Protein AF-A0A815T174-F1 (afdb_monomer_lite)

Sequence (316 aa):
MLFMKLPNEIIYHIFDFLKSSDILQSFSHLNHRYDNLIQSYIKYLDLTNGWNGNQQDLQWLSKTIQKLKINRFNFYLLDNDQFPQLQSLYLDNIFVYGDWISKMNLKSLTLWSNRISSNSTKITIPETVVRFSTNLQIDLNLLHTNLIDLNIKITSVIDLIRIVQKIPLVQRLSITLYQDYRMEDDDIHDHETMVDKLEPLNKLNSFSLSTNYNTWSKNNIGLPFNQIAFFIDNYCPNKNILKTVNLQLYFIKFKEELWSTIERYKNTYDHFNFYGMFIIETETIEKVQKLLKNTNFAYHIERTQIYNTIYTHMYS

Structure (mmCIF, N/CA/C/O backbone):
data_AF-A0A815T174-F1
#
_entry.id   AF-A0A815T174-F1
#
loop_
_atom_site.group_PDB
_atom_site.id
_atom_site.type_symbol
_atom_site.label_atom_id
_atom_site.label_alt_id
_atom_site.label_comp_id
_atom_site.label_asym_id
_atom_site.label_entity_id
_atom_site.label_seq_id
_atom_site.pdbx_PDB_ins_code
_atom_site.Cartn_x
_atom_site.Cartn_y
_atom_site.Cartn_z
_atom_site.occupancy
_atom_site.B_iso_or_equiv
_atom_site.auth_seq_id
_atom_site.auth_comp_id
_atom_site.auth_asym_id
_atom_site.auth_atom_id
_atom_site.pdbx_PDB_model_num
ATOM 1 N N . MET A 1 1 ? 35.840 -28.478 -43.818 1.00 53.91 1 MET A N 1
ATOM 2 C CA . MET A 1 1 ? 35.552 -29.898 -43.491 1.00 53.91 1 MET A CA 1
ATOM 3 C C . MET A 1 1 ? 36.377 -30.454 -42.316 1.00 53.91 1 MET A C 1
ATOM 5 O O . MET A 1 1 ? 35.922 -31.410 -41.705 1.00 53.91 1 MET A O 1
ATOM 9 N N . LEU A 1 2 ? 37.536 -29.871 -41.952 1.00 55.69 2 LEU A N 1
ATOM 10 C CA . LEU A 1 2 ? 38.404 -30.386 -40.872 1.00 55.69 2 LEU A CA 1
ATOM 11 C C . LEU A 1 2 ? 37.808 -30.261 -39.449 1.00 55.69 2 LEU A C 1
ATOM 13 O O . LEU A 1 2 ? 37.916 -31.192 -38.659 1.00 55.69 2 LEU A O 1
ATOM 17 N N . PHE A 1 3 ? 37.116 -29.155 -39.143 1.00 61.56 3 PHE A N 1
ATOM 18 C CA . PHE A 1 3 ? 36.555 -28.883 -37.806 1.00 61.56 3 PHE A CA 1
ATOM 19 C C . PHE A 1 3 ? 35.506 -29.907 -37.341 1.00 61.56 3 PHE A C 1
ATOM 21 O O . PHE A 1 3 ? 35.403 -30.189 -36.154 1.00 61.56 3 PHE A O 1
ATOM 28 N N . MET A 1 4 ? 34.799 -30.553 -38.275 1.00 64.25 4 MET A N 1
ATOM 29 C CA . MET A 1 4 ? 33.763 -31.549 -37.961 1.00 64.25 4 MET A CA 1
ATOM 30 C C . MET A 1 4 ? 34.310 -32.845 -37.355 1.00 64.25 4 MET A C 1
ATOM 32 O O . MET A 1 4 ? 33.530 -33.636 -36.827 1.00 64.25 4 MET A O 1
ATOM 36 N N . LYS A 1 5 ? 35.627 -33.071 -37.437 1.00 76.62 5 LYS A N 1
ATOM 37 C CA . LYS A 1 5 ? 36.305 -34.273 -36.932 1.00 76.62 5 LYS A CA 1
ATOM 38 C C . LYS A 1 5 ? 37.094 -34.037 -35.643 1.00 76.62 5 LYS A C 1
ATOM 40 O O . LYS A 1 5 ? 37.626 -34.997 -35.098 1.00 76.62 5 LYS A O 1
ATOM 45 N N . LEU A 1 6 ? 37.176 -32.797 -35.154 1.00 79.19 6 LEU A N 1
ATOM 46 C CA . LEU A 1 6 ? 37.852 -32.515 -33.887 1.00 79.19 6 LEU A CA 1
ATOM 47 C C . LEU A 1 6 ? 37.099 -33.194 -32.735 1.00 79.19 6 LEU A C 1
ATOM 49 O O . LEU A 1 6 ? 35.870 -33.175 -32.772 1.00 79.19 6 LEU A O 1
ATOM 53 N N . PRO A 1 7 ? 37.778 -33.783 -31.736 1.00 84.00 7 PRO A N 1
ATOM 54 C CA . PRO A 1 7 ? 37.160 -34.241 -30.491 1.00 84.00 7 PRO A CA 1
ATOM 55 C C . PRO A 1 7 ? 36.428 -33.110 -29.753 1.00 84.00 7 PRO A C 1
ATOM 57 O O . PRO A 1 7 ? 36.766 -31.935 -29.916 1.00 84.00 7 PRO A O 1
ATOM 60 N N . ASN A 1 8 ? 35.418 -33.455 -28.949 1.00 80.62 8 ASN A N 1
ATOM 61 C CA . ASN A 1 8 ? 34.621 -32.467 -28.207 1.00 80.62 8 ASN A CA 1
ATOM 62 C C . ASN A 1 8 ? 35.489 -31.669 -27.222 1.00 80.62 8 ASN A C 1
ATOM 64 O O . ASN A 1 8 ? 35.274 -30.479 -27.037 1.00 80.62 8 ASN A O 1
ATOM 68 N N . GLU A 1 9 ? 36.499 -32.314 -26.650 1.00 79.00 9 GLU A N 1
ATOM 69 C CA . GLU A 1 9 ? 37.452 -31.766 -25.688 1.00 79.00 9 GLU A CA 1
ATOM 70 C C . GLU A 1 9 ? 38.280 -30.642 -26.314 1.00 79.00 9 GLU A C 1
ATOM 72 O O . GLU A 1 9 ? 38.454 -29.588 -25.712 1.00 79.00 9 GLU A O 1
ATOM 77 N N . ILE A 1 10 ? 38.719 -30.823 -27.565 1.00 80.00 10 ILE A N 1
ATOM 78 C CA . ILE A 1 10 ? 39.434 -29.775 -28.306 1.00 80.00 10 ILE A CA 1
ATOM 79 C C . ILE A 1 10 ? 38.499 -28.593 -28.586 1.00 80.00 10 ILE A C 1
ATOM 81 O O . ILE A 1 10 ? 38.919 -27.443 -28.520 1.00 80.00 10 ILE A O 1
ATOM 85 N N . ILE A 1 11 ? 37.223 -28.860 -28.874 1.00 81.38 11 ILE A N 1
ATOM 86 C CA . ILE A 1 11 ? 36.227 -27.808 -29.115 1.00 81.38 11 ILE A CA 1
ATOM 87 C C . ILE A 1 11 ? 35.934 -27.027 -27.828 1.00 81.38 11 ILE A C 1
ATOM 89 O O . ILE A 1 11 ? 35.875 -25.802 -27.878 1.00 81.38 11 ILE A O 1
ATOM 93 N N . TYR A 1 12 ? 35.810 -27.698 -26.680 1.00 82.81 12 TYR A N 1
ATOM 94 C CA . TYR A 1 12 ? 35.662 -27.018 -25.392 1.00 82.81 12 TYR A CA 1
ATOM 95 C C . TYR A 1 12 ? 36.898 -26.192 -25.036 1.00 82.81 12 TYR A C 1
ATOM 97 O O . TYR A 1 12 ? 36.745 -25.046 -24.636 1.00 82.81 12 TYR A O 1
ATOM 105 N N . HIS A 1 13 ? 38.103 -26.694 -25.310 1.00 78.56 13 HIS A N 1
ATOM 106 C CA . HIS A 1 13 ? 39.313 -25.889 -25.157 1.00 78.56 13 HIS A CA 1
ATOM 107 C C . HIS A 1 13 ? 39.334 -24.654 -26.055 1.00 78.56 13 HIS A C 1
ATOM 109 O O . HIS A 1 13 ? 39.818 -23.616 -25.633 1.00 78.56 13 HIS A O 1
ATOM 115 N N . ILE A 1 14 ? 38.792 -24.722 -27.275 1.00 82.25 14 ILE A N 1
ATOM 116 C CA . ILE A 1 14 ? 38.616 -23.525 -28.112 1.00 82.25 14 ILE A CA 1
ATOM 117 C C . ILE A 1 14 ? 37.605 -22.569 -27.467 1.00 82.25 14 ILE A C 1
ATOM 119 O O . ILE A 1 14 ? 37.833 -21.361 -27.459 1.00 82.25 14 ILE A O 1
ATOM 123 N N . PHE A 1 15 ? 36.506 -23.093 -26.919 1.00 86.38 15 PHE A N 1
ATOM 124 C CA . PHE A 1 15 ? 35.506 -22.284 -26.226 1.00 86.38 15 PHE A CA 1
ATOM 125 C C . PHE A 1 15 ? 36.064 -21.592 -24.971 1.00 86.38 15 PHE A C 1
ATOM 127 O O . PHE A 1 15 ? 35.621 -20.487 -24.675 1.00 86.38 15 PHE A O 1
ATOM 134 N N . ASP A 1 16 ? 37.058 -22.161 -24.280 1.00 80.31 16 ASP A N 1
ATOM 135 C CA . ASP A 1 16 ? 37.717 -21.524 -23.122 1.00 80.31 16 ASP A CA 1
ATOM 136 C C . ASP A 1 16 ? 38.391 -20.182 -23.486 1.00 80.31 16 ASP A C 1
ATOM 138 O O . ASP A 1 16 ? 38.541 -19.308 -22.632 1.00 80.31 16 ASP A O 1
ATOM 142 N N . PHE A 1 17 ? 38.773 -19.989 -24.755 1.00 84.50 17 PHE A N 1
ATOM 143 C CA . PHE A 1 17 ? 39.410 -18.757 -25.247 1.00 84.50 17 PHE A CA 1
ATOM 144 C C . PHE A 1 17 ? 38.434 -17.756 -25.876 1.00 84.50 17 PHE A C 1
ATOM 146 O O . PHE A 1 17 ? 38.857 -16.690 -26.329 1.00 84.50 17 PHE A O 1
ATOM 153 N N . LEU A 1 18 ? 37.144 -18.086 -25.945 1.00 81.75 18 LEU A N 1
ATOM 154 C CA . LEU A 1 18 ? 36.128 -17.273 -26.607 1.00 81.75 18 LEU A CA 1
ATOM 155 C C . LEU A 1 18 ? 35.083 -16.792 -25.604 1.00 81.75 18 LEU A C 1
ATOM 157 O O . LEU A 1 18 ? 34.729 -17.491 -24.655 1.00 81.75 18 LEU A O 1
ATOM 161 N N . LYS A 1 19 ? 34.519 -15.605 -25.842 1.00 79.56 19 LYS A N 1
ATOM 162 C CA . LYS A 1 19 ? 33.344 -15.168 -25.083 1.00 79.56 19 LYS A CA 1
ATOM 163 C C . LYS A 1 19 ? 32.129 -15.988 -25.502 1.00 79.56 19 LYS A C 1
ATOM 165 O O . LYS A 1 19 ? 31.997 -16.382 -26.661 1.00 79.56 19 LYS A O 1
ATOM 170 N N . SER A 1 20 ? 31.181 -16.169 -24.585 1.00 78.56 20 SER A N 1
ATOM 171 C CA . SER A 1 20 ? 29.926 -16.879 -24.860 1.00 78.56 20 SER A CA 1
ATOM 172 C C . SER A 1 20 ? 29.155 -16.297 -26.060 1.00 78.56 20 SER A C 1
ATOM 174 O O . SER A 1 20 ? 28.558 -17.055 -26.823 1.00 78.56 20 SER A O 1
ATOM 176 N N . SER A 1 21 ? 29.211 -14.978 -26.290 1.00 74.38 21 SER A N 1
ATOM 177 C CA . SER A 1 21 ? 28.649 -14.326 -27.486 1.00 74.38 21 SER A CA 1
ATOM 178 C C . SER A 1 21 ? 29.317 -14.789 -28.781 1.00 74.38 21 SER A C 1
ATOM 180 O O . SER A 1 21 ? 28.633 -15.119 -29.749 1.00 74.38 21 SER A O 1
ATOM 182 N N . ASP A 1 22 ? 30.645 -14.865 -28.778 1.00 82.12 22 ASP A N 1
ATOM 183 C CA . ASP A 1 22 ? 31.456 -15.200 -29.949 1.00 82.12 22 ASP A CA 1
ATOM 184 C C . ASP A 1 22 ? 31.294 -16.682 -30.295 1.00 82.12 22 ASP A C 1
ATOM 186 O O . ASP A 1 22 ? 31.233 -17.053 -31.470 1.00 82.12 22 ASP A O 1
ATOM 190 N N . ILE A 1 23 ? 31.141 -17.526 -29.267 1.00 84.44 23 ILE A N 1
ATOM 191 C CA . ILE A 1 23 ? 30.799 -18.941 -29.419 1.00 84.44 23 ILE A CA 1
ATOM 192 C C . ILE A 1 23 ? 29.426 -19.081 -30.087 1.00 84.44 23 ILE A C 1
ATOM 194 O O . ILE A 1 23 ? 29.278 -19.809 -31.071 1.00 84.44 23 ILE A O 1
ATOM 198 N N . LEU A 1 24 ? 28.409 -18.371 -29.591 1.00 82.75 24 LEU A N 1
ATOM 199 C CA . LEU A 1 24 ? 27.077 -18.415 -30.195 1.00 82.75 24 LEU A CA 1
ATOM 200 C C . LEU A 1 24 ? 27.120 -17.936 -31.648 1.00 82.75 24 LEU A C 1
ATOM 202 O O . LEU A 1 24 ? 26.583 -18.616 -32.523 1.00 82.75 24 LEU A O 1
ATOM 206 N N . GLN A 1 25 ? 27.777 -16.811 -31.925 1.00 84.69 25 GLN A N 1
ATOM 207 C CA . GLN A 1 25 ? 27.846 -16.228 -33.268 1.00 84.69 25 GLN A CA 1
ATOM 208 C C . GLN A 1 25 ? 28.578 -17.131 -34.258 1.00 84.69 25 GLN A C 1
ATOM 210 O O . GLN A 1 25 ? 28.118 -17.327 -35.383 1.00 84.69 25 GLN A O 1
ATOM 215 N N . SER A 1 26 ? 29.687 -17.723 -33.827 1.00 85.69 26 SER A N 1
ATOM 216 C CA . SER A 1 26 ? 30.558 -18.489 -34.716 1.00 85.69 26 SER A CA 1
ATOM 217 C C . SER A 1 26 ? 30.095 -19.936 -34.908 1.00 85.69 26 SER A C 1
ATOM 219 O O . SER A 1 26 ? 30.355 -20.519 -35.961 1.00 85.69 26 SER A O 1
ATOM 221 N N . PHE A 1 27 ? 29.408 -20.535 -33.923 1.00 85.75 27 PHE A N 1
ATOM 222 C CA . PHE A 1 27 ? 29.162 -21.985 -33.910 1.00 85.75 27 PHE A CA 1
ATOM 223 C C . PHE A 1 27 ? 27.679 -22.406 -33.944 1.00 85.75 27 PHE A C 1
ATOM 225 O O . PHE A 1 27 ? 27.401 -23.538 -34.342 1.00 85.75 27 PHE A O 1
ATOM 232 N N . SER A 1 28 ? 26.710 -21.533 -33.623 1.00 82.56 28 SER A N 1
ATOM 233 C CA . SER A 1 28 ? 25.271 -21.903 -33.545 1.00 82.56 28 SER A CA 1
ATOM 234 C C . SER A 1 28 ? 24.577 -22.185 -34.891 1.00 82.56 28 SER A C 1
ATOM 236 O O . SER A 1 28 ? 23.427 -22.643 -34.942 1.00 82.56 28 SER A O 1
ATOM 238 N N . HIS A 1 29 ? 25.268 -21.901 -35.996 1.00 81.69 29 HIS A N 1
ATOM 239 C CA . HIS A 1 29 ? 24.792 -22.126 -37.363 1.00 81.69 29 HIS A CA 1
ATOM 240 C C . HIS A 1 29 ? 25.431 -23.339 -38.043 1.00 81.69 29 HIS A C 1
ATOM 242 O O . HIS A 1 29 ? 25.081 -23.640 -39.181 1.00 81.69 29 HIS A O 1
ATOM 248 N N . LEU A 1 30 ? 26.363 -24.032 -37.379 1.00 85.00 30 LEU A N 1
ATOM 249 C CA . LEU A 1 30 ? 27.140 -25.095 -38.015 1.00 85.00 30 LEU A CA 1
ATOM 250 C C . LEU A 1 30 ? 26.322 -26.374 -38.205 1.00 85.00 30 LEU A C 1
ATOM 252 O O . LEU A 1 30 ? 25.941 -26.713 -39.322 1.00 85.00 30 LEU A O 1
ATOM 256 N N . ASN A 1 31 ? 26.090 -27.130 -37.133 1.00 83.69 31 ASN A N 1
ATOM 257 C CA . ASN A 1 31 ? 25.251 -28.324 -37.158 1.00 83.69 31 ASN A CA 1
ATOM 258 C C . ASN A 1 31 ? 24.805 -28.714 -35.744 1.00 83.69 31 ASN A C 1
ATOM 260 O O . ASN A 1 31 ? 25.260 -28.157 -34.746 1.00 83.69 31 ASN A O 1
ATOM 264 N N . HIS A 1 32 ? 23.966 -29.747 -35.670 1.00 82.56 32 HIS A N 1
ATOM 265 C CA . HIS A 1 32 ? 23.404 -30.243 -34.416 1.00 82.56 32 HIS A CA 1
ATOM 266 C C . HIS A 1 32 ? 24.464 -30.675 -33.385 1.00 82.56 32 HIS A C 1
ATOM 268 O O . HIS A 1 32 ? 24.229 -30.600 -32.179 1.00 82.56 32 HIS A O 1
ATOM 274 N N . ARG A 1 33 ? 25.645 -31.131 -33.825 1.00 85.81 33 ARG A N 1
ATOM 275 C CA . ARG A 1 33 ? 26.730 -31.481 -32.899 1.00 85.81 33 ARG A CA 1
ATOM 276 C C . ARG A 1 33 ? 27.191 -30.241 -32.136 1.00 85.81 33 ARG A C 1
ATOM 278 O O . ARG A 1 33 ? 27.295 -30.304 -30.917 1.00 85.81 33 ARG A O 1
ATOM 285 N N . TYR A 1 34 ? 27.423 -29.127 -32.828 1.00 84.81 34 TYR A N 1
ATOM 286 C CA . TYR A 1 34 ? 27.810 -27.870 -32.185 1.00 84.81 34 TYR A CA 1
ATOM 287 C C . TYR A 1 34 ? 26.682 -27.278 -31.344 1.00 84.81 34 TYR A C 1
ATOM 289 O O . TYR A 1 34 ? 26.962 -26.812 -30.248 1.00 84.81 34 TYR A O 1
ATOM 297 N N . ASP A 1 35 ? 25.424 -27.388 -31.778 1.00 81.38 35 ASP A N 1
ATOM 298 C CA . ASP A 1 35 ? 24.273 -26.967 -30.966 1.00 81.38 35 ASP A CA 1
ATOM 299 C C . ASP A 1 35 ? 24.277 -27.665 -29.585 1.00 81.38 35 ASP A C 1
ATOM 301 O O . ASP A 1 35 ? 24.161 -27.003 -28.552 1.00 81.38 35 ASP A O 1
ATOM 305 N N . ASN A 1 36 ? 24.522 -28.982 -29.552 1.00 78.19 36 ASN A N 1
ATOM 306 C CA . ASN A 1 36 ? 24.621 -29.754 -28.305 1.00 78.19 36 ASN A CA 1
ATOM 307 C C . ASN A 1 36 ? 25.839 -29.365 -27.452 1.00 78.19 36 ASN A C 1
ATOM 309 O O . ASN A 1 36 ? 25.746 -29.305 -26.224 1.00 78.19 36 ASN A O 1
ATOM 313 N N . LEU A 1 37 ? 26.992 -29.123 -28.086 1.00 83.12 37 LEU A N 1
ATOM 314 C CA . LEU A 1 37 ? 28.210 -28.715 -27.379 1.00 83.12 37 LEU A CA 1
ATOM 315 C C . LEU A 1 37 ? 28.035 -27.339 -26.739 1.00 83.12 37 LEU A C 1
ATOM 317 O O . LEU A 1 37 ? 28.365 -27.160 -25.571 1.00 83.12 37 LEU A O 1
ATOM 321 N N . ILE A 1 38 ? 27.449 -26.394 -27.473 1.00 83.81 38 ILE A N 1
ATOM 322 C CA . ILE A 1 38 ? 27.127 -25.059 -26.971 1.00 83.81 38 ILE A CA 1
ATOM 323 C C . ILE A 1 38 ? 26.157 -25.161 -25.796 1.00 83.81 38 ILE A C 1
ATOM 325 O O . ILE A 1 38 ? 26.409 -24.556 -24.761 1.00 83.81 38 ILE A O 1
ATOM 329 N N . GLN A 1 39 ? 25.089 -25.954 -25.918 1.00 79.25 39 GLN A N 1
ATOM 330 C CA . GLN A 1 39 ? 24.126 -26.152 -24.832 1.00 79.25 39 GLN A CA 1
ATOM 331 C C . GLN A 1 39 ? 24.781 -26.737 -23.569 1.00 79.25 39 GLN A C 1
ATOM 333 O O . GLN A 1 39 ? 24.421 -26.369 -22.452 1.00 79.25 39 GLN A O 1
ATOM 338 N N . SER A 1 40 ? 25.738 -27.650 -23.741 1.00 77.62 40 SER A N 1
ATOM 339 C CA . SER A 1 40 ? 26.440 -28.294 -22.624 1.00 77.62 40 SER A CA 1
ATOM 340 C C . SER A 1 40 ? 27.453 -27.361 -21.953 1.00 77.62 40 SER A C 1
ATOM 342 O O . SER A 1 40 ? 27.650 -27.429 -20.738 1.00 77.62 40 SER A O 1
ATOM 344 N N . TYR A 1 41 ? 28.094 -26.501 -22.746 1.00 80.50 41 TYR A N 1
ATOM 345 C CA . TYR A 1 41 ? 29.184 -25.633 -22.314 1.00 80.50 41 TYR A CA 1
ATOM 346 C C . TYR A 1 41 ? 28.693 -24.279 -21.792 1.00 80.50 41 TYR A C 1
ATOM 348 O O . TYR A 1 41 ? 29.036 -23.870 -20.681 1.00 80.50 41 TYR A O 1
ATOM 356 N N . ILE A 1 42 ? 27.845 -23.591 -22.561 1.00 75.25 42 ILE A N 1
ATOM 357 C CA . ILE A 1 42 ? 27.300 -22.281 -22.201 1.00 75.25 42 ILE A CA 1
ATOM 358 C C . ILE A 1 42 ? 26.159 -22.477 -21.204 1.00 75.25 42 ILE A C 1
ATOM 360 O O . ILE A 1 42 ? 24.982 -22.566 -21.551 1.00 75.25 42 ILE A O 1
ATOM 364 N N . LYS A 1 43 ? 26.527 -22.509 -19.924 1.00 64.94 43 LYS A N 1
ATOM 365 C CA . LYS A 1 43 ? 25.579 -22.457 -18.799 1.00 64.94 43 LYS A CA 1
ATOM 366 C C . LYS A 1 43 ? 25.132 -21.026 -18.477 1.00 64.94 43 LYS A C 1
ATOM 368 O O . LYS A 1 43 ? 24.118 -20.836 -17.805 1.00 64.94 43 LYS A O 1
ATOM 373 N N . TYR A 1 44 ? 25.911 -20.046 -18.940 1.00 61.44 44 TYR A N 1
ATOM 374 C CA . TYR A 1 44 ? 25.808 -18.625 -18.630 1.00 61.44 44 TYR A CA 1
ATOM 375 C C . TYR A 1 44 ? 26.256 -17.793 -19.840 1.00 61.44 44 TYR A C 1
ATOM 377 O O . TYR A 1 44 ? 27.294 -18.082 -20.443 1.00 61.44 44 TYR A O 1
ATOM 385 N N . LEU A 1 45 ? 25.484 -16.765 -20.195 1.00 60.94 45 LEU A N 1
ATOM 386 C CA . LEU A 1 45 ? 25.856 -15.801 -21.228 1.00 60.94 45 LEU A CA 1
ATOM 387 C C . LEU A 1 45 ? 26.020 -14.431 -20.582 1.00 60.94 45 LEU A C 1
ATOM 389 O O . LEU A 1 45 ? 25.035 -13.805 -20.190 1.00 60.94 45 LEU A O 1
ATOM 393 N N . ASP A 1 46 ? 27.268 -13.982 -20.536 1.00 55.53 46 ASP A N 1
ATOM 394 C CA . ASP A 1 46 ? 27.612 -12.618 -20.173 1.00 55.53 46 ASP A CA 1
ATOM 395 C C . ASP A 1 46 ? 27.699 -11.748 -21.423 1.00 55.53 46 ASP A C 1
ATOM 397 O O . ASP A 1 46 ? 28.471 -12.057 -22.334 1.00 55.53 46 ASP A O 1
ATOM 401 N N . LEU A 1 47 ? 26.929 -10.665 -21.464 1.00 56.12 47 LEU A N 1
ATOM 402 C CA . LEU A 1 47 ? 27.030 -9.647 -22.513 1.00 56.12 47 LEU A CA 1
ATOM 403 C C . LEU A 1 47 ? 27.549 -8.307 -21.973 1.00 56.12 47 LEU A C 1
ATOM 405 O O . LEU A 1 47 ? 27.595 -7.334 -22.721 1.00 56.12 47 LEU A O 1
ATOM 409 N N . THR A 1 48 ? 27.957 -8.243 -20.701 1.00 50.06 48 THR A N 1
ATOM 410 C CA . THR A 1 48 ? 28.399 -6.995 -20.053 1.00 50.06 48 THR A CA 1
ATOM 411 C C . THR A 1 48 ? 29.767 -6.523 -20.549 1.00 50.06 48 THR A C 1
ATOM 413 O O . THR A 1 48 ? 30.020 -5.324 -20.627 1.00 50.06 48 THR A O 1
ATOM 416 N N . ASN A 1 49 ? 30.642 -7.446 -20.968 1.00 46.91 49 ASN A N 1
ATOM 417 C CA . ASN A 1 49 ? 32.014 -7.128 -21.360 1.00 46.91 49 ASN A CA 1
ATOM 418 C C . ASN A 1 49 ? 32.233 -7.140 -22.880 1.00 46.91 49 ASN A C 1
ATOM 420 O O . ASN A 1 49 ? 32.490 -8.185 -23.487 1.00 46.91 49 ASN A O 1
ATOM 424 N N . GLY A 1 50 ? 32.278 -5.949 -23.485 1.00 47.75 50 GLY A N 1
ATOM 425 C CA . GLY A 1 50 ? 32.805 -5.722 -24.838 1.00 47.75 50 GLY A CA 1
ATOM 426 C C . GLY A 1 50 ? 31.929 -6.243 -25.977 1.00 47.75 50 GLY A C 1
ATOM 427 O O . GLY A 1 50 ? 32.467 -6.669 -26.999 1.00 47.75 50 GLY A O 1
ATOM 428 N N . TRP A 1 51 ? 30.609 -6.248 -25.794 1.00 58.28 51 TRP A N 1
ATOM 429 C CA . TRP A 1 51 ? 29.651 -6.519 -26.860 1.00 58.28 51 TRP A CA 1
ATOM 430 C C . TRP A 1 51 ? 29.241 -5.202 -27.542 1.00 58.28 51 TRP A C 1
ATOM 432 O O . TRP A 1 51 ? 28.818 -4.262 -26.879 1.00 58.28 51 TRP A O 1
ATOM 442 N N . ASN A 1 52 ? 29.386 -5.142 -28.871 1.00 58.22 52 ASN A N 1
ATOM 443 C CA . ASN A 1 52 ? 29.104 -3.958 -29.701 1.00 58.22 52 ASN A CA 1
ATOM 444 C C . ASN A 1 52 ? 27.937 -4.199 -30.683 1.00 58.22 52 ASN A C 1
ATOM 446 O O . ASN A 1 52 ? 27.862 -3.552 -31.729 1.00 58.22 52 ASN A O 1
ATOM 450 N N . GLY A 1 53 ? 27.089 -5.197 -30.413 1.00 58.44 53 GLY A N 1
ATOM 451 C CA . GLY A 1 53 ? 26.005 -5.583 -31.317 1.00 58.44 53 GLY A CA 1
ATOM 452 C C . GLY A 1 53 ? 24.842 -4.592 -31.306 1.00 58.44 53 GLY A C 1
ATOM 453 O O . GLY A 1 53 ? 24.618 -3.869 -30.340 1.00 58.44 53 GLY A O 1
ATOM 454 N N . ASN A 1 54 ? 24.082 -4.567 -32.396 1.00 57.38 54 ASN A N 1
ATOM 455 C CA . ASN A 1 54 ? 22.894 -3.733 -32.544 1.00 57.38 54 ASN A CA 1
ATOM 456 C C . ASN A 1 54 ? 21.605 -4.492 -32.148 1.00 57.38 54 ASN A C 1
ATOM 458 O O . ASN A 1 54 ? 21.613 -5.656 -31.743 1.00 57.38 54 ASN A O 1
ATOM 462 N N . GLN A 1 55 ? 20.448 -3.838 -32.291 1.00 53.53 55 GLN A N 1
ATOM 463 C CA . GLN A 1 55 ? 19.146 -4.428 -31.954 1.00 53.53 55 GLN A CA 1
ATOM 464 C C . GLN A 1 55 ? 18.826 -5.717 -32.741 1.00 53.53 55 GLN A C 1
ATOM 466 O O . GLN A 1 55 ? 18.151 -6.606 -32.216 1.00 53.53 55 GLN A O 1
ATOM 471 N N . GLN A 1 56 ? 19.287 -5.835 -33.988 1.00 65.19 56 GLN A N 1
ATOM 472 C CA . GLN A 1 56 ? 19.094 -7.048 -34.788 1.00 65.19 56 GLN A CA 1
ATOM 473 C C . GLN A 1 56 ? 19.936 -8.201 -34.234 1.00 65.19 56 GLN A C 1
ATOM 475 O O . GLN A 1 56 ? 19.441 -9.328 -34.159 1.00 65.19 56 GLN A O 1
ATOM 480 N N . ASP A 1 57 ? 21.143 -7.906 -33.748 1.00 57.19 57 ASP A N 1
ATOM 481 C CA . ASP A 1 57 ? 22.024 -8.886 -33.110 1.00 57.19 57 ASP A CA 1
ATOM 482 C C . ASP A 1 57 ? 21.413 -9.429 -31.810 1.00 57.19 57 ASP A C 1
ATOM 484 O O . ASP A 1 57 ? 21.458 -10.634 -31.568 1.00 57.19 57 ASP A O 1
ATOM 488 N N . LEU A 1 58 ? 20.731 -8.591 -31.017 1.00 60.25 58 LEU A N 1
ATOM 489 C CA . LEU A 1 58 ? 19.975 -9.043 -29.835 1.00 60.25 58 LEU A CA 1
ATOM 490 C C . LEU A 1 58 ? 18.804 -9.953 -30.182 1.00 60.25 58 LEU A C 1
ATOM 492 O O . LEU A 1 58 ? 18.564 -10.958 -29.508 1.00 60.25 58 LEU A O 1
ATOM 496 N N . GLN A 1 59 ? 18.040 -9.599 -31.215 1.00 63.50 59 GLN A N 1
ATOM 497 C CA . GLN A 1 59 ? 16.911 -10.415 -31.655 1.00 63.50 59 GLN A CA 1
ATOM 498 C C . GLN A 1 59 ? 17.384 -11.766 -32.185 1.00 63.50 59 GLN A C 1
ATOM 500 O O . GLN A 1 59 ? 16.764 -12.795 -31.900 1.00 63.50 59 GLN A O 1
ATOM 505 N N . TRP A 1 60 ? 18.483 -11.766 -32.937 1.00 73.50 60 TRP A N 1
ATOM 506 C CA . TRP A 1 60 ? 19.144 -12.978 -33.394 1.00 73.50 60 TRP A CA 1
ATOM 507 C C . TRP A 1 60 ? 19.622 -13.820 -32.205 1.00 73.50 60 TRP A C 1
ATOM 509 O O . TRP A 1 60 ? 19.262 -14.992 -32.106 1.00 73.50 60 TRP A O 1
ATOM 519 N N . LEU A 1 61 ? 20.327 -13.213 -31.251 1.00 66.44 61 LEU A N 1
ATOM 520 C CA . LEU A 1 61 ? 20.883 -13.890 -30.082 1.00 66.44 61 LEU A CA 1
ATOM 521 C C . LEU A 1 61 ? 19.780 -14.505 -29.215 1.00 66.44 61 LEU A C 1
ATOM 523 O O . LEU A 1 61 ? 19.861 -15.681 -28.858 1.00 66.44 61 LEU A O 1
ATOM 527 N N . SER A 1 62 ? 18.694 -13.762 -28.981 1.00 63.25 62 SER A N 1
ATOM 528 C CA . SER A 1 62 ? 17.492 -14.266 -28.315 1.00 63.25 62 SER A CA 1
ATOM 529 C C . SER A 1 62 ? 16.948 -15.505 -29.028 1.00 63.25 62 SER A C 1
ATOM 531 O O . SER A 1 62 ? 16.832 -16.556 -28.401 1.00 63.25 62 SER A O 1
ATOM 533 N N . LYS A 1 63 ? 16.707 -15.445 -30.348 1.00 70.56 63 LYS A N 1
ATOM 534 C CA . LYS A 1 63 ? 16.226 -16.597 -31.139 1.00 70.56 63 LYS A CA 1
ATOM 535 C C . LYS A 1 63 ? 17.169 -17.799 -31.054 1.00 70.56 63 LYS A C 1
ATOM 537 O O . LYS A 1 63 ? 16.701 -18.925 -30.889 1.00 70.56 63 LYS A O 1
ATOM 542 N N . THR A 1 64 ? 18.475 -17.566 -31.118 1.00 66.88 64 THR A N 1
ATOM 543 C CA . THR A 1 64 ? 19.504 -18.605 -31.012 1.00 66.88 64 THR A CA 1
ATOM 544 C C . THR A 1 64 ? 19.478 -19.278 -29.639 1.00 66.88 64 THR A C 1
ATOM 546 O O . THR A 1 64 ? 19.452 -20.502 -29.556 1.00 66.88 64 THR A O 1
ATOM 549 N N . ILE A 1 65 ? 19.356 -18.515 -28.556 1.00 64.25 65 ILE A N 1
ATOM 550 C CA . ILE A 1 65 ? 19.171 -19.044 -27.196 1.00 64.25 65 ILE A CA 1
ATOM 551 C C . ILE A 1 65 ? 17.899 -19.892 -27.094 1.00 64.25 65 ILE A C 1
ATOM 553 O O . ILE A 1 65 ? 17.916 -20.960 -26.477 1.00 64.25 65 ILE A O 1
ATOM 557 N N . GLN A 1 66 ? 16.792 -19.435 -27.694 1.00 64.38 66 GLN A N 1
ATOM 558 C CA . GLN A 1 66 ? 15.540 -20.196 -27.694 1.00 64.38 66 GLN A CA 1
ATOM 559 C C . GLN A 1 66 ? 15.693 -21.523 -28.443 1.00 64.38 66 GLN A C 1
ATOM 561 O O . GLN A 1 66 ? 15.268 -22.555 -27.924 1.00 64.38 66 GLN A O 1
ATOM 566 N N . LYS A 1 67 ? 16.335 -21.496 -29.620 1.00 76.31 67 LYS A N 1
ATOM 567 C CA . LYS A 1 67 ? 16.654 -22.681 -30.429 1.00 76.31 67 LYS A CA 1
ATOM 568 C C . LYS A 1 67 ? 17.502 -23.677 -29.632 1.00 76.31 67 LYS A C 1
ATOM 570 O O . LYS A 1 67 ? 17.201 -24.866 -29.626 1.00 76.31 67 LYS A O 1
ATOM 575 N N . LEU A 1 68 ? 18.529 -23.183 -28.943 1.00 66.38 68 LEU A N 1
ATOM 576 C CA . LEU A 1 68 ? 19.513 -23.994 -28.220 1.00 66.38 68 LEU A CA 1
ATOM 577 C C . LEU A 1 68 ? 19.073 -24.400 -26.804 1.00 66.38 68 LEU A C 1
ATOM 579 O O . LEU A 1 68 ? 19.804 -25.112 -26.123 1.00 66.38 68 LEU A O 1
ATOM 583 N N . LYS A 1 69 ? 17.891 -23.958 -26.346 1.00 65.94 69 LYS A N 1
ATOM 584 C CA . LYS A 1 69 ? 17.354 -24.227 -24.997 1.00 65.94 69 LYS A CA 1
ATOM 585 C C . LYS A 1 69 ? 18.343 -23.895 -23.865 1.00 65.94 69 LYS A C 1
ATOM 587 O O . LYS A 1 69 ? 18.366 -24.572 -22.838 1.00 65.94 69 LYS A O 1
ATOM 592 N N . ILE A 1 70 ? 19.145 -22.845 -24.041 1.00 63.31 70 ILE A N 1
ATOM 593 C CA . ILE A 1 70 ? 20.057 -22.349 -23.002 1.00 63.31 70 ILE A CA 1
ATOM 594 C C . ILE A 1 70 ? 19.213 -21.744 -21.868 1.00 63.31 70 ILE A C 1
ATOM 596 O O . ILE A 1 70 ? 18.210 -21.068 -22.125 1.00 63.31 70 ILE A O 1
ATOM 600 N N . ASN A 1 71 ? 19.578 -22.027 -20.613 1.00 54.72 71 ASN A N 1
ATOM 601 C CA . ASN A 1 71 ? 18.794 -21.631 -19.442 1.00 54.72 71 ASN A CA 1
ATOM 602 C C . ASN A 1 71 ? 18.651 -20.100 -19.356 1.00 54.72 71 ASN A C 1
ATOM 604 O O . ASN A 1 71 ? 19.635 -19.381 -19.203 1.00 54.72 71 ASN A O 1
ATOM 608 N N . ARG A 1 72 ? 17.404 -19.612 -19.430 1.00 47.03 72 ARG A N 1
ATOM 609 C CA . ARG A 1 72 ? 17.082 -18.181 -19.527 1.00 47.03 72 ARG A CA 1
ATOM 610 C C . ARG A 1 72 ? 17.119 -17.410 -18.215 1.00 47.03 72 ARG A C 1
ATOM 612 O O . ARG A 1 72 ? 17.054 -16.188 -18.242 1.00 47.03 72 ARG A O 1
ATOM 619 N N . PHE A 1 73 ? 17.242 -18.101 -17.089 1.00 41.66 73 PHE A N 1
ATOM 620 C CA . PHE A 1 73 ? 17.272 -17.469 -15.770 1.00 41.66 73 PHE A CA 1
ATOM 621 C C . PHE A 1 73 ? 18.632 -16.854 -15.406 1.00 41.66 73 PHE A C 1
ATOM 623 O O . PHE A 1 73 ? 18.732 -16.184 -14.388 1.00 41.66 73 PHE A O 1
ATOM 630 N N . ASN A 1 74 ? 19.654 -17.036 -16.250 1.00 42.91 74 ASN A N 1
ATOM 631 C CA . ASN A 1 74 ? 21.032 -16.625 -15.974 1.00 42.91 74 ASN A CA 1
ATOM 632 C C . ASN A 1 74 ? 21.566 -15.567 -16.965 1.00 42.91 74 ASN A C 1
ATOM 634 O O . ASN A 1 74 ? 22.777 -15.458 -17.142 1.00 42.91 74 ASN A O 1
ATOM 638 N N . PHE A 1 75 ? 20.692 -14.815 -17.647 1.00 45.59 75 PHE A N 1
ATOM 639 C CA . PHE A 1 75 ? 21.109 -13.701 -18.507 1.00 45.59 75 PHE A CA 1
ATOM 640 C C . PHE A 1 75 ? 21.274 -12.426 -17.683 1.00 45.59 75 PHE A C 1
ATOM 642 O O . PHE A 1 75 ? 20.287 -11.768 -17.359 1.00 45.59 75 PHE A O 1
ATOM 649 N N . TYR A 1 76 ? 22.520 -12.039 -17.423 1.00 43.44 76 TYR A N 1
ATOM 650 C CA . TYR A 1 76 ? 22.850 -10.665 -17.056 1.00 43.44 76 TYR A CA 1
ATOM 651 C C . TYR A 1 76 ? 23.116 -9.918 -18.361 1.00 43.44 76 TYR A C 1
ATOM 653 O O . TYR A 1 76 ? 24.242 -9.661 -18.776 1.00 43.44 76 TYR A O 1
ATOM 661 N N . LEU A 1 77 ? 22.030 -9.614 -19.067 1.00 44.09 77 LEU A N 1
ATOM 662 C CA . LEU A 1 77 ? 22.011 -8.336 -19.761 1.00 44.09 77 LEU A CA 1
ATOM 663 C C . LEU A 1 77 ? 22.037 -7.277 -18.663 1.00 44.09 77 LEU A C 1
ATOM 665 O O . LEU A 1 77 ? 21.526 -7.553 -17.581 1.00 44.09 77 LEU A O 1
ATOM 669 N N . LEU A 1 78 ? 22.493 -6.073 -18.992 1.00 43.56 78 LEU A N 1
ATOM 670 C CA . LEU A 1 78 ? 22.289 -4.830 -18.238 1.00 43.56 78 LEU A CA 1
ATOM 671 C C . LEU A 1 78 ? 23.528 -4.314 -17.545 1.00 43.56 78 LEU A C 1
ATOM 673 O O . LEU A 1 78 ? 23.631 -4.323 -16.324 1.00 43.56 78 LEU A O 1
ATOM 677 N N . ASP A 1 79 ? 24.386 -3.725 -18.372 1.00 34.59 79 ASP A N 1
ATOM 678 C CA . ASP A 1 79 ? 25.100 -2.547 -17.901 1.00 34.59 79 ASP A CA 1
ATOM 679 C C . ASP A 1 79 ? 24.813 -1.265 -18.692 1.00 34.59 79 ASP A C 1
ATOM 681 O O . ASP A 1 79 ? 25.107 -0.203 -18.169 1.00 34.59 79 ASP A O 1
ATOM 685 N N . ASN A 1 80 ? 24.176 -1.275 -19.879 1.00 35.50 80 ASN A N 1
ATOM 686 C CA . ASN A 1 80 ? 23.957 -0.009 -20.614 1.00 35.50 80 ASN A CA 1
ATOM 687 C C . ASN A 1 80 ? 22.722 0.102 -21.536 1.00 35.50 80 ASN A C 1
ATOM 689 O O . ASN A 1 80 ? 22.491 1.185 -22.072 1.00 35.50 80 ASN A O 1
ATOM 693 N N . ASP A 1 81 ? 21.887 -0.932 -21.697 1.00 40.75 81 ASP A N 1
ATOM 694 C CA . ASP A 1 81 ? 20.794 -0.884 -22.682 1.00 40.75 81 ASP A CA 1
ATOM 695 C C . ASP A 1 81 ? 19.421 -0.537 -22.086 1.00 40.75 81 ASP A C 1
ATOM 697 O O . ASP A 1 81 ? 18.948 -1.115 -21.100 1.00 40.75 81 ASP A O 1
ATOM 701 N N . GLN A 1 82 ? 18.751 0.415 -22.741 1.00 42.97 82 GLN A N 1
ATOM 702 C CA . GLN A 1 82 ? 17.337 0.725 -22.543 1.00 42.97 82 GLN A CA 1
ATOM 703 C C . GLN A 1 82 ? 16.486 -0.310 -23.294 1.00 42.97 82 GLN A C 1
ATOM 705 O O . GLN A 1 82 ? 16.714 -0.568 -24.474 1.00 42.97 82 GLN A O 1
ATOM 710 N N . PHE A 1 83 ? 15.462 -0.872 -22.646 1.00 49.97 83 PHE A N 1
ATOM 711 C CA . PHE A 1 83 ? 14.462 -1.721 -23.305 1.00 49.97 83 PHE A CA 1
ATOM 712 C C . PHE A 1 83 ? 13.198 -0.901 -23.617 1.00 49.97 83 PHE A C 1
ATOM 714 O O . PHE A 1 83 ? 12.272 -0.888 -22.808 1.00 49.97 83 PHE A O 1
ATOM 721 N N . PRO A 1 84 ? 13.100 -0.219 -24.775 1.00 47.81 84 PRO A N 1
ATOM 722 C CA . PRO A 1 84 ? 12.020 0.737 -25.048 1.00 47.81 84 PRO A CA 1
ATOM 723 C C . PRO A 1 84 ? 10.619 0.110 -25.115 1.00 47.81 84 PRO A C 1
ATOM 725 O O . PRO A 1 84 ? 9.626 0.822 -25.009 1.00 47.81 84 PRO A O 1
ATOM 728 N N . GLN A 1 85 ? 10.521 -1.212 -25.298 1.00 48.53 85 GLN A N 1
ATOM 729 C CA . GLN A 1 85 ? 9.247 -1.942 -25.330 1.00 48.53 85 GLN A CA 1
ATOM 730 C C . GLN A 1 85 ? 8.848 -2.536 -23.970 1.00 48.53 85 GLN A C 1
ATOM 732 O O . GLN A 1 85 ? 7.725 -3.019 -23.824 1.00 48.53 85 GLN A O 1
ATOM 737 N N . LEU A 1 86 ? 9.742 -2.524 -22.977 1.00 51.22 86 LEU A N 1
ATOM 738 C CA . LEU A 1 86 ? 9.447 -3.059 -21.655 1.00 51.22 86 LEU A CA 1
ATOM 739 C C . LEU A 1 86 ? 8.584 -2.050 -20.890 1.00 51.22 86 LEU A C 1
ATOM 741 O O . LEU A 1 86 ? 9.043 -0.973 -20.534 1.00 51.22 86 LEU A O 1
ATOM 745 N N . GLN A 1 87 ? 7.322 -2.399 -20.644 1.00 61.91 87 GLN A N 1
ATOM 746 C CA . GLN A 1 87 ? 6.374 -1.519 -19.949 1.00 61.91 87 GLN A CA 1
ATOM 747 C C . GLN A 1 87 ? 6.277 -1.807 -18.448 1.00 61.91 87 GLN A C 1
ATOM 749 O O . GLN A 1 87 ? 5.803 -0.961 -17.692 1.00 61.91 87 GLN A O 1
ATOM 754 N N . SER A 1 88 ? 6.704 -2.986 -18.003 1.00 62.72 88 SER A N 1
ATOM 755 C CA . SER A 1 88 ? 6.607 -3.414 -16.609 1.00 62.72 88 SER A CA 1
ATOM 756 C C . SER A 1 88 ? 7.861 -4.153 -16.175 1.00 62.72 88 SER A C 1
ATOM 758 O O . SER A 1 88 ? 8.340 -5.014 -16.912 1.00 62.72 88 SER A O 1
ATOM 760 N N . LEU A 1 89 ? 8.337 -3.874 -14.965 1.00 70.81 89 LEU A N 1
ATOM 761 C CA . LEU A 1 89 ? 9.488 -4.547 -14.373 1.00 70.81 89 LEU A CA 1
ATOM 762 C C . LEU A 1 89 ? 9.162 -5.005 -12.946 1.00 70.81 89 LEU A C 1
ATOM 764 O O . LEU A 1 89 ? 8.666 -4.217 -12.143 1.00 70.81 89 LEU A O 1
ATOM 768 N N . TYR A 1 90 ? 9.449 -6.271 -12.644 1.00 71.75 90 TYR A N 1
ATOM 769 C CA . TYR A 1 90 ? 9.383 -6.848 -11.299 1.00 71.75 90 TYR A CA 1
ATOM 770 C C . TYR A 1 90 ? 10.781 -7.315 -10.903 1.00 71.75 90 TYR A C 1
ATOM 772 O O . TYR A 1 90 ? 11.386 -8.104 -11.629 1.00 71.75 90 TYR A O 1
ATOM 780 N N . LEU A 1 91 ? 11.285 -6.833 -9.771 1.00 68.12 91 LEU A N 1
ATOM 781 C CA . LEU A 1 91 ? 12.613 -7.157 -9.256 1.00 68.12 91 LEU A CA 1
ATOM 782 C C . LEU A 1 91 ? 12.498 -7.697 -7.830 1.00 68.12 91 LEU A C 1
ATOM 784 O O . LEU A 1 91 ? 11.823 -7.081 -7.010 1.00 68.12 91 LEU A O 1
ATOM 788 N N . ASP A 1 92 ? 13.185 -8.802 -7.531 1.00 67.62 92 ASP A N 1
ATOM 789 C CA . ASP A 1 92 ? 13.239 -9.397 -6.189 1.00 67.62 92 ASP A CA 1
ATOM 790 C C . ASP A 1 92 ? 14.683 -9.442 -5.655 1.00 67.62 92 ASP A C 1
ATOM 792 O O . ASP A 1 92 ? 15.598 -9.871 -6.356 1.00 67.62 92 ASP A O 1
ATOM 796 N N . ASN A 1 9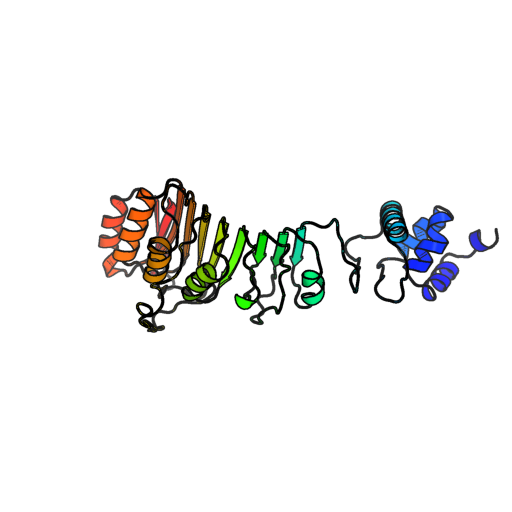3 ? 14.878 -9.024 -4.401 1.00 61.50 93 ASN A N 1
ATOM 797 C CA . ASN A 1 93 ? 16.148 -8.993 -3.659 1.00 61.50 93 ASN A CA 1
ATOM 798 C C . ASN A 1 93 ? 17.251 -8.124 -4.293 1.00 61.50 93 ASN A C 1
ATOM 800 O O . ASN A 1 93 ? 18.434 -8.466 -4.234 1.00 61.50 93 ASN A O 1
ATOM 804 N N . ILE A 1 94 ? 16.878 -6.988 -4.887 1.00 60.09 94 ILE A N 1
ATOM 805 C CA . ILE A 1 94 ? 17.814 -6.105 -5.590 1.00 60.09 94 ILE A CA 1
ATOM 806 C C . ILE A 1 94 ? 18.109 -4.841 -4.780 1.00 60.09 94 ILE A C 1
ATOM 808 O O . ILE A 1 94 ? 17.204 -4.083 -4.448 1.00 60.09 94 ILE A O 1
ATOM 812 N N . PHE A 1 95 ? 19.400 -4.574 -4.551 1.00 55.69 95 PHE A N 1
ATOM 813 C CA . PHE A 1 95 ? 19.882 -3.388 -3.828 1.00 55.69 95 PHE A CA 1
ATOM 814 C C . PHE A 1 95 ? 20.704 -2.409 -4.690 1.00 55.69 95 PHE A C 1
ATOM 816 O O . PHE A 1 95 ? 21.064 -1.347 -4.192 1.00 55.69 95 PHE A O 1
ATOM 823 N N . VAL A 1 96 ? 21.021 -2.740 -5.955 1.00 55.16 96 VAL A N 1
ATOM 824 C CA . VAL A 1 96 ? 22.133 -2.081 -6.688 1.00 55.16 96 VAL A CA 1
ATOM 825 C C . VAL A 1 96 ? 21.761 -1.498 -8.067 1.00 55.16 96 VAL A C 1
ATOM 827 O O . VAL A 1 96 ? 22.530 -0.723 -8.616 1.00 55.16 96 VAL A O 1
ATOM 830 N N . TYR A 1 97 ? 20.572 -1.752 -8.626 1.00 58.28 97 TYR A N 1
ATOM 831 C CA . TYR A 1 97 ? 20.251 -1.330 -10.009 1.00 58.28 97 TYR A CA 1
ATOM 832 C C . TYR A 1 97 ? 19.445 -0.018 -10.140 1.00 58.28 97 TYR A C 1
ATOM 834 O O . TYR A 1 97 ? 18.754 0.189 -11.140 1.00 58.28 97 TYR A O 1
ATOM 842 N N . GLY A 1 98 ? 19.519 0.881 -9.151 1.00 62.31 98 GLY A N 1
ATOM 843 C CA . GLY A 1 98 ? 18.740 2.131 -9.129 1.00 62.31 98 GLY A CA 1
ATOM 844 C C . GLY A 1 98 ? 18.985 3.045 -10.339 1.00 62.31 98 GLY A C 1
ATOM 845 O O . GLY A 1 98 ? 18.034 3.564 -10.924 1.00 62.31 98 GLY A O 1
ATOM 846 N N . ASP A 1 99 ? 20.243 3.170 -10.770 1.00 63.28 99 ASP A N 1
ATOM 847 C CA . ASP A 1 99 ? 20.649 4.053 -11.875 1.00 63.28 99 ASP A CA 1
ATOM 848 C C . ASP A 1 99 ? 20.233 3.551 -13.262 1.00 63.28 99 ASP A C 1
ATOM 850 O O . ASP A 1 99 ? 20.183 4.322 -14.221 1.00 63.28 99 ASP A O 1
ATOM 854 N N . TRP A 1 100 ? 19.945 2.257 -13.389 1.00 65.81 100 TRP A N 1
ATOM 855 C CA . TRP A 1 100 ? 19.466 1.678 -14.639 1.00 65.81 100 TRP A CA 1
ATOM 856 C C . TRP A 1 100 ? 17.949 1.782 -14.752 1.00 65.81 100 TRP A C 1
ATOM 858 O O . TRP A 1 100 ? 17.440 2.199 -15.794 1.00 65.81 100 TRP A O 1
ATOM 868 N N . ILE A 1 101 ? 17.233 1.471 -13.664 1.00 70.62 101 ILE A N 1
ATOM 869 C CA . ILE A 1 101 ? 15.774 1.609 -13.607 1.00 70.62 101 ILE A CA 1
ATOM 870 C C . ILE A 1 101 ? 15.385 3.038 -13.981 1.00 70.62 101 ILE A C 1
ATOM 872 O O . ILE A 1 101 ? 14.514 3.205 -14.829 1.00 70.62 101 ILE A O 1
ATOM 876 N N . SER A 1 102 ? 16.084 4.040 -13.431 1.00 72.56 102 SER A N 1
ATOM 877 C CA . SER A 1 102 ? 15.832 5.470 -13.667 1.00 72.56 102 SER A CA 1
ATOM 878 C C . SER A 1 102 ? 15.894 5.889 -15.146 1.00 72.56 102 SER A C 1
ATOM 880 O O . SER A 1 102 ? 15.237 6.851 -15.538 1.00 72.56 102 SER A O 1
ATOM 882 N N . LYS A 1 103 ? 16.636 5.152 -15.985 1.00 71.75 103 LYS A N 1
ATOM 883 C CA . LYS A 1 103 ? 16.821 5.428 -17.422 1.00 71.75 103 LYS A CA 1
ATOM 884 C C . LYS A 1 103 ? 15.812 4.708 -18.318 1.00 71.75 103 LYS A C 1
ATOM 886 O O . LYS A 1 103 ? 15.886 4.839 -19.541 1.00 71.75 103 LYS A O 1
ATOM 891 N N . MET A 1 104 ? 14.897 3.926 -17.751 1.00 70.00 104 MET A N 1
ATOM 892 C CA . MET A 1 104 ? 13.904 3.190 -18.524 1.00 70.00 104 MET A CA 1
ATOM 893 C C . MET A 1 104 ? 12.624 3.974 -18.801 1.00 70.00 104 MET A C 1
ATOM 895 O O . MET A 1 104 ? 12.182 4.807 -18.014 1.00 70.00 104 MET A O 1
ATOM 899 N N . ASN A 1 105 ? 11.935 3.587 -19.876 1.00 75.19 105 ASN A N 1
ATOM 900 C CA . ASN A 1 105 ? 10.582 4.046 -20.185 1.00 75.19 105 ASN A CA 1
ATOM 901 C C . ASN A 1 105 ? 9.509 3.063 -19.669 1.00 75.19 105 ASN A C 1
ATOM 903 O O . ASN A 1 105 ? 8.693 2.551 -20.437 1.00 75.19 105 ASN A O 1
ATOM 907 N N . LEU A 1 106 ? 9.543 2.751 -18.370 1.00 75.25 106 LEU A N 1
ATOM 908 C CA . LEU A 1 106 ? 8.579 1.845 -17.738 1.00 75.25 106 LEU A CA 1
ATOM 909 C C . LEU A 1 106 ? 7.239 2.546 -17.496 1.00 75.25 106 LEU A C 1
ATOM 911 O O . LEU A 1 106 ? 7.190 3.728 -17.195 1.00 75.25 106 LEU A O 1
ATOM 915 N N . LYS A 1 107 ? 6.137 1.794 -17.528 1.00 83.19 107 LYS A N 1
ATOM 916 C CA . LYS A 1 107 ? 4.827 2.223 -17.003 1.00 83.19 107 LYS A CA 1
ATOM 917 C C . LYS A 1 107 ? 4.536 1.653 -15.621 1.00 83.19 107 LYS A C 1
ATOM 919 O O . LYS A 1 107 ? 3.789 2.264 -14.858 1.00 83.19 107 LYS A O 1
ATOM 924 N N . SER A 1 108 ? 5.115 0.503 -15.289 1.00 83.12 108 SER A N 1
ATOM 925 C CA . SER A 1 108 ? 4.942 -0.159 -14.001 1.00 83.12 108 SER A CA 1
ATOM 926 C C . SER A 1 108 ? 6.270 -0.674 -13.455 1.00 83.12 108 SER A C 1
ATOM 928 O O . SER A 1 108 ? 7.063 -1.269 -14.182 1.00 83.12 108 SER A O 1
ATOM 930 N N . LEU A 1 109 ? 6.491 -0.471 -12.161 1.00 86.12 109 LEU A N 1
ATOM 931 C CA . LEU A 1 109 ? 7.672 -0.939 -11.452 1.00 86.12 109 LEU A CA 1
ATOM 932 C C . LEU A 1 109 ? 7.251 -1.577 -10.129 1.00 86.12 109 LEU A C 1
ATOM 934 O O . LEU A 1 109 ? 6.542 -0.967 -9.331 1.00 86.12 109 LEU A O 1
ATOM 938 N N . THR A 1 110 ? 7.691 -2.808 -9.898 1.00 84.88 110 THR A N 1
ATOM 939 C CA . THR A 1 110 ? 7.540 -3.497 -8.617 1.00 84.88 110 THR A CA 1
ATOM 940 C C . THR A 1 110 ? 8.905 -3.902 -8.093 1.00 84.88 110 THR A C 1
ATOM 942 O O . THR A 1 110 ? 9.671 -4.571 -8.786 1.00 84.88 110 THR A O 1
ATOM 945 N N . LEU A 1 111 ? 9.192 -3.496 -6.864 1.00 82.62 111 LEU A N 1
ATOM 946 C CA . LEU A 1 111 ? 10.421 -3.814 -6.155 1.00 82.62 111 LEU A CA 1
ATOM 947 C C . LEU A 1 111 ? 10.064 -4.636 -4.928 1.00 82.62 111 LEU A C 1
ATOM 949 O O . LEU A 1 111 ? 9.255 -4.217 -4.109 1.00 82.62 111 LEU A O 1
ATOM 953 N N . TRP A 1 112 ? 10.655 -5.807 -4.790 1.00 80.00 112 TRP A N 1
ATOM 954 C CA . TRP A 1 112 ? 10.401 -6.673 -3.655 1.00 80.00 112 TRP A CA 1
ATOM 955 C C . TRP A 1 112 ? 11.716 -7.145 -3.058 1.00 80.00 112 TRP A C 1
ATOM 957 O O . TRP A 1 112 ? 12.728 -7.278 -3.746 1.00 80.00 112 TRP A O 1
ATOM 967 N N . SER A 1 113 ? 11.725 -7.376 -1.755 1.00 73.44 113 SER A N 1
ATOM 968 C CA . SER A 1 113 ? 12.828 -8.062 -1.100 1.00 73.44 113 SER A CA 1
ATOM 969 C C . SER A 1 113 ? 12.298 -8.947 0.006 1.00 73.44 113 SER A C 1
ATOM 971 O O . SER A 1 113 ? 11.522 -8.510 0.858 1.00 73.44 113 SER A O 1
ATOM 973 N N . ASN A 1 114 ? 12.782 -10.183 0.029 1.00 70.50 114 ASN A N 1
ATOM 974 C CA . ASN A 1 114 ? 12.558 -11.103 1.139 1.00 70.50 114 ASN A CA 1
ATOM 975 C C . ASN A 1 114 ? 13.573 -10.865 2.267 1.00 70.50 114 ASN A C 1
ATOM 977 O O . ASN A 1 114 ? 13.376 -11.307 3.398 1.00 70.50 114 ASN A O 1
ATOM 981 N N . ARG A 1 115 ? 14.659 -10.137 1.977 1.00 64.50 115 ARG A N 1
ATOM 982 C CA . ARG A 1 115 ? 15.626 -9.682 2.974 1.00 64.50 115 ARG A CA 1
ATOM 983 C C . ARG A 1 115 ? 15.195 -8.307 3.466 1.00 64.50 115 ARG A C 1
ATOM 985 O O . ARG A 1 115 ? 15.338 -7.318 2.745 1.00 64.50 115 ARG A O 1
ATOM 992 N N . ILE A 1 116 ? 14.666 -8.258 4.686 1.00 55.75 116 ILE A N 1
ATOM 993 C CA . ILE A 1 116 ? 14.347 -7.017 5.399 1.00 55.75 116 ILE A CA 1
ATOM 994 C C . ILE A 1 116 ? 15.681 -6.365 5.786 1.00 55.75 116 ILE A C 1
ATOM 996 O O . ILE A 1 116 ? 16.149 -6.511 6.910 1.00 55.75 116 ILE A O 1
ATOM 1000 N N . SER A 1 117 ? 16.364 -5.725 4.837 1.00 52.62 117 SER A N 1
ATOM 1001 C CA . SER A 1 117 ? 17.452 -4.821 5.191 1.00 52.62 117 SER A CA 1
ATOM 1002 C C . SER A 1 117 ? 16.838 -3.453 5.482 1.00 52.62 117 SER A C 1
ATOM 1004 O O . SER A 1 117 ? 15.993 -2.954 4.742 1.00 52.62 117 SER A O 1
ATOM 1006 N N . SER A 1 118 ? 17.237 -2.866 6.606 1.00 50.03 118 SER A N 1
ATOM 1007 C CA . SER A 1 118 ? 16.816 -1.544 7.081 1.00 50.03 118 SER A CA 1
ATOM 1008 C C . SER A 1 118 ? 17.373 -0.389 6.245 1.00 50.03 118 SER A C 1
ATOM 1010 O O . SER A 1 118 ? 17.168 0.773 6.584 1.00 50.03 118 SER A O 1
ATOM 1012 N N . ASN A 1 119 ? 18.126 -0.684 5.185 1.00 51.47 119 ASN A N 1
ATOM 1013 C CA . ASN A 1 119 ? 18.785 0.340 4.398 1.00 51.47 119 ASN A CA 1
ATOM 1014 C C . ASN A 1 119 ? 17.817 0.833 3.327 1.00 51.47 119 ASN A C 1
ATOM 1016 O O . ASN A 1 119 ? 17.414 0.076 2.440 1.00 51.47 119 ASN A O 1
ATOM 1020 N N . SER A 1 120 ? 17.462 2.115 3.426 1.00 54.53 120 SER A N 1
ATOM 1021 C CA . SER A 1 120 ? 16.683 2.815 2.413 1.00 54.53 120 SER A CA 1
ATOM 1022 C C . SER A 1 120 ? 17.324 2.600 1.046 1.00 54.53 120 SER A C 1
ATOM 1024 O O . SER A 1 120 ? 18.508 2.872 0.818 1.00 54.53 120 SER A O 1
ATOM 1026 N N . THR A 1 121 ? 16.550 2.037 0.127 1.00 58.69 121 THR A N 1
ATOM 1027 C CA . THR A 1 121 ? 17.040 1.770 -1.221 1.00 58.69 121 THR A CA 1
ATOM 1028 C C . THR A 1 121 ? 17.065 3.102 -1.959 1.00 58.69 121 THR A C 1
ATOM 1030 O O . THR A 1 121 ? 16.020 3.714 -2.178 1.00 58.69 121 THR A O 1
ATOM 1033 N N . LYS A 1 122 ? 18.260 3.585 -2.319 1.00 65.25 122 LYS A N 1
ATOM 1034 C CA . LYS A 1 122 ? 18.433 4.768 -3.173 1.00 65.25 122 LYS A CA 1
ATOM 1035 C C . LYS A 1 122 ? 18.038 4.400 -4.606 1.00 65.25 122 LYS A C 1
ATOM 1037 O O . LYS A 1 122 ? 18.894 4.095 -5.429 1.00 65.25 122 LYS A O 1
ATOM 1042 N N . ILE A 1 123 ? 16.737 4.336 -4.877 1.00 72.25 123 ILE A N 1
ATOM 1043 C CA . ILE A 1 123 ? 16.196 4.028 -6.204 1.00 72.25 123 ILE A CA 1
ATOM 1044 C C . ILE A 1 123 ? 15.398 5.228 -6.693 1.00 72.25 123 ILE A C 1
ATOM 1046 O O . ILE A 1 123 ? 14.356 5.557 -6.133 1.00 72.25 123 ILE A O 1
ATOM 1050 N N . THR A 1 124 ? 15.871 5.854 -7.766 1.00 79.94 124 THR A N 1
ATOM 1051 C CA . THR A 1 124 ? 15.117 6.893 -8.468 1.00 79.94 124 THR A CA 1
ATOM 1052 C C . THR A 1 124 ? 14.074 6.235 -9.363 1.00 79.94 124 THR A C 1
ATOM 1054 O O . THR A 1 124 ? 14.415 5.437 -10.239 1.00 79.94 124 THR A O 1
ATOM 1057 N N . ILE A 1 125 ? 12.802 6.564 -9.149 1.00 86.19 125 ILE A N 1
ATOM 1058 C CA . ILE A 1 125 ? 11.694 6.049 -9.956 1.00 86.19 125 ILE A CA 1
ATOM 1059 C C . ILE A 1 125 ? 11.560 6.926 -11.212 1.00 86.19 125 ILE A C 1
ATOM 1061 O O . ILE A 1 125 ? 11.424 8.143 -11.074 1.00 86.19 125 ILE A O 1
ATOM 1065 N N . PRO A 1 126 ? 11.598 6.354 -12.431 1.00 87.00 126 PRO A N 1
ATOM 1066 C CA . PRO A 1 126 ? 11.389 7.116 -13.659 1.00 87.00 126 PRO A CA 1
ATOM 1067 C C . PRO A 1 126 ? 10.027 7.797 -13.683 1.00 87.00 126 PRO A C 1
ATOM 1069 O O . PRO A 1 126 ? 9.020 7.139 -13.441 1.00 87.00 126 PRO A O 1
ATOM 1072 N N . GLU A 1 127 ? 9.969 9.050 -14.137 1.00 90.31 127 GLU A N 1
ATOM 1073 C CA . GLU A 1 127 ? 8.712 9.806 -14.270 1.00 90.31 127 GLU A CA 1
ATOM 1074 C C . GLU A 1 127 ? 7.673 9.155 -15.200 1.00 90.31 127 GLU A C 1
ATOM 1076 O O . GLU A 1 127 ? 6.492 9.516 -15.182 1.00 90.31 127 GLU A O 1
ATOM 1081 N N . THR A 1 128 ? 8.115 8.212 -16.033 1.00 88.06 128 THR A N 1
ATOM 1082 C CA . THR A 1 128 ? 7.290 7.423 -16.952 1.00 88.06 128 THR A CA 1
ATOM 1083 C C . THR A 1 128 ? 6.437 6.380 -16.223 1.00 88.06 128 THR A C 1
ATOM 1085 O O . THR A 1 128 ? 5.378 5.997 -16.745 1.00 88.06 128 THR A O 1
ATOM 1088 N N . VAL A 1 129 ? 6.853 5.966 -15.019 1.00 90.62 129 VAL A N 1
ATOM 1089 C CA . VAL A 1 129 ? 6.164 4.987 -14.176 1.00 90.62 129 VAL A CA 1
ATOM 1090 C C . VAL A 1 129 ? 4.887 5.604 -13.626 1.00 90.62 129 VAL A C 1
ATOM 1092 O O . VAL A 1 129 ? 4.904 6.602 -12.926 1.00 90.62 129 VAL A O 1
ATOM 1095 N N . VAL A 1 130 ? 3.751 4.969 -13.891 1.00 94.56 130 VAL A N 1
ATOM 1096 C CA . VAL A 1 130 ? 2.454 5.377 -13.326 1.00 94.56 130 VAL A CA 1
ATOM 1097 C C . VAL A 1 130 ? 1.966 4.406 -12.251 1.00 94.56 130 VAL A C 1
ATOM 1099 O O . VAL A 1 130 ? 1.055 4.741 -11.497 1.00 94.56 130 VAL A O 1
ATOM 1102 N N . ARG A 1 131 ? 2.570 3.211 -12.161 1.00 95.06 131 ARG A N 1
ATOM 1103 C CA . ARG A 1 131 ? 2.266 2.195 -11.142 1.00 95.06 131 ARG A CA 1
ATOM 1104 C C . ARG A 1 131 ? 3.521 1.758 -10.412 1.00 95.06 131 ARG A C 1
ATOM 1106 O O . ARG A 1 131 ? 4.385 1.129 -11.026 1.00 95.06 131 ARG A O 1
ATOM 1113 N N . PHE A 1 132 ? 3.586 2.014 -9.116 1.00 93.19 132 PHE A N 1
ATOM 1114 C CA . PHE A 1 132 ? 4.728 1.650 -8.294 1.00 93.19 132 PHE A CA 1
ATOM 1115 C C . PHE A 1 132 ? 4.306 0.806 -7.091 1.00 93.19 132 PHE A C 1
ATOM 1117 O O . 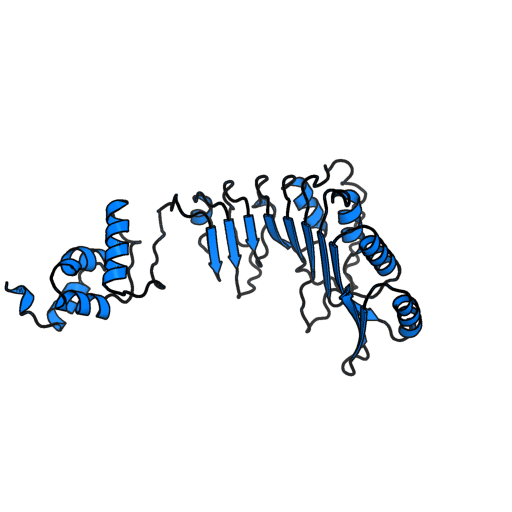PHE A 1 132 ? 3.368 1.158 -6.377 1.00 93.19 132 PHE A O 1
ATOM 1124 N N . SER A 1 133 ? 5.005 -0.307 -6.868 1.00 91.94 133 SER A N 1
ATOM 1125 C CA . SER A 1 133 ? 4.779 -1.188 -5.722 1.00 91.94 133 SER A CA 1
ATOM 1126 C C . SER A 1 133 ? 6.091 -1.574 -5.052 1.00 91.94 133 SER A C 1
ATOM 1128 O O . SER A 1 133 ? 7.028 -1.990 -5.731 1.00 91.94 133 SER A O 1
ATOM 1130 N N . THR A 1 134 ? 6.149 -1.512 -3.723 1.00 88.19 134 THR A N 1
ATOM 1131 C CA . THR A 1 134 ? 7.291 -2.015 -2.960 1.00 88.19 134 THR A CA 1
ATOM 1132 C C . THR A 1 134 ? 6.949 -2.437 -1.533 1.00 88.19 134 THR A C 1
ATOM 1134 O O . THR A 1 134 ? 6.097 -1.832 -0.885 1.00 88.19 134 THR A O 1
ATOM 1137 N N . ASN A 1 135 ? 7.640 -3.465 -1.028 1.00 84.00 135 ASN A N 1
ATOM 1138 C CA . ASN A 1 135 ? 7.664 -3.810 0.402 1.00 84.00 135 ASN A CA 1
ATOM 1139 C C . ASN A 1 135 ? 8.896 -3.262 1.141 1.00 84.00 135 ASN A C 1
ATOM 1141 O O . ASN A 1 135 ? 9.053 -3.505 2.342 1.00 84.00 135 ASN A O 1
ATOM 1145 N N . LEU A 1 136 ? 9.770 -2.551 0.428 1.00 82.31 136 LEU A N 1
ATOM 1146 C CA . LEU A 1 136 ? 10.938 -1.875 0.973 1.00 82.31 136 LEU A CA 1
ATOM 1147 C C . LEU A 1 136 ? 10.536 -0.517 1.542 1.00 82.31 136 LEU A C 1
ATOM 1149 O O . LEU A 1 136 ? 9.624 0.139 1.037 1.00 82.31 136 LEU A O 1
ATOM 1153 N N . GLN A 1 137 ? 11.256 -0.072 2.569 1.00 80.81 137 GLN A N 1
ATOM 1154 C CA . GLN A 1 137 ? 11.170 1.313 3.008 1.00 80.81 137 GLN A CA 1
ATOM 1155 C C . GLN A 1 137 ? 11.889 2.196 1.984 1.00 80.81 137 GLN A C 1
ATOM 1157 O O . GLN A 1 137 ? 13.083 2.023 1.728 1.00 80.81 137 GLN A O 1
ATOM 1162 N N . ILE A 1 138 ? 11.155 3.142 1.405 1.00 80.31 138 ILE A N 1
ATOM 1163 C CA . ILE A 1 138 ? 11.683 4.106 0.440 1.00 80.31 138 ILE A CA 1
ATOM 1164 C C . ILE A 1 138 ? 11.617 5.520 1.007 1.00 80.31 138 ILE A C 1
ATOM 1166 O O . ILE A 1 138 ? 10.736 5.844 1.801 1.00 80.31 138 ILE A O 1
ATOM 1170 N N . ASP A 1 139 ? 12.543 6.372 0.578 1.00 82.94 139 ASP A N 1
ATOM 1171 C CA . ASP A 1 139 ? 12.412 7.806 0.806 1.00 82.94 139 ASP A CA 1
ATOM 1172 C C . ASP A 1 139 ? 11.298 8.356 -0.102 1.00 82.94 139 ASP A C 1
ATOM 1174 O O . ASP A 1 139 ? 11.360 8.228 -1.327 1.00 82.94 139 ASP A O 1
ATOM 1178 N N . LEU A 1 140 ? 10.286 8.998 0.488 1.00 86.81 140 LEU A N 1
ATOM 1179 C CA . LEU A 1 140 ? 9.197 9.643 -0.250 1.00 86.81 140 LEU A CA 1
ATOM 1180 C C . LEU A 1 140 ? 9.680 10.787 -1.161 1.00 86.81 140 LEU A C 1
ATOM 1182 O O . LEU A 1 140 ? 8.925 11.256 -2.009 1.00 86.81 140 LEU A O 1
ATOM 1186 N N . ASN A 1 141 ? 10.911 11.283 -1.004 1.00 85.81 141 ASN A N 1
ATOM 1187 C CA . ASN A 1 141 ? 11.570 12.193 -1.955 1.00 85.81 141 ASN A CA 1
ATOM 1188 C C . ASN A 1 141 ? 11.869 11.572 -3.316 1.00 85.81 141 ASN A C 1
ATOM 1190 O O . ASN A 1 141 ? 12.065 12.317 -4.269 1.00 85.81 141 ASN A O 1
ATOM 1194 N N . LEU A 1 142 ? 11.841 10.246 -3.425 1.00 84.88 142 LEU A N 1
ATOM 1195 C CA . LEU A 1 142 ? 12.085 9.530 -4.677 1.00 84.88 142 LEU A CA 1
ATOM 1196 C C . LEU A 1 142 ? 10.799 9.291 -5.486 1.00 84.88 142 LEU A C 1
ATOM 1198 O O . LEU A 1 142 ? 10.862 8.798 -6.611 1.00 84.88 142 LEU A O 1
ATOM 1202 N N . LEU A 1 143 ? 9.637 9.625 -4.915 1.00 89.88 143 LEU A N 1
ATOM 1203 C CA . LEU A 1 143 ? 8.345 9.563 -5.591 1.00 89.88 143 LEU A CA 1
ATOM 1204 C C . LEU A 1 143 ? 8.102 10.848 -6.394 1.00 89.88 143 LEU A C 1
ATOM 1206 O O . LEU A 1 143 ? 8.466 11.940 -5.959 1.00 89.88 143 LEU A O 1
ATOM 1210 N N . HIS A 1 144 ? 7.433 10.719 -7.537 1.00 91.56 144 HIS A N 1
ATOM 1211 C CA . HIS A 1 144 ? 7.096 11.834 -8.423 1.00 91.56 144 HIS A CA 1
ATOM 1212 C C . HIS A 1 144 ? 5.576 11.935 -8.647 1.00 91.56 144 HIS A C 1
ATOM 1214 O O . HIS A 1 144 ? 4.812 11.007 -8.379 1.00 91.56 144 HIS A O 1
ATOM 1220 N N . THR A 1 145 ? 5.127 13.075 -9.170 1.00 92.75 145 THR A N 1
ATOM 1221 C CA . THR A 1 145 ? 3.705 13.461 -9.256 1.00 92.75 145 THR A CA 1
ATOM 1222 C C . THR A 1 145 ? 2.871 12.619 -10.228 1.00 92.75 145 THR A C 1
ATOM 1224 O O . THR A 1 145 ? 1.660 12.511 -10.050 1.00 92.75 145 THR A O 1
ATOM 1227 N N . ASN A 1 146 ? 3.495 12.006 -11.242 1.00 93.25 146 ASN A N 1
ATOM 1228 C CA . ASN A 1 146 ? 2.806 11.200 -12.267 1.00 93.25 146 ASN A CA 1
ATOM 1229 C C . ASN A 1 146 ? 2.286 9.836 -11.771 1.00 93.25 146 ASN A C 1
ATOM 1231 O O . ASN A 1 146 ? 1.645 9.115 -12.539 1.00 93.25 146 ASN A O 1
ATOM 1235 N N . LEU A 1 147 ? 2.572 9.450 -10.525 1.00 95.12 147 LEU A N 1
ATOM 1236 C CA . LEU A 1 147 ? 2.130 8.172 -9.973 1.00 95.12 147 LEU A CA 1
ATOM 1237 C C . LEU A 1 147 ? 0.602 8.152 -9.800 1.00 95.12 147 LEU A C 1
ATOM 1239 O O . LEU A 1 147 ? 0.007 9.038 -9.190 1.00 95.12 147 LEU A O 1
ATOM 1243 N N . ILE A 1 148 ? -0.027 7.109 -10.340 1.00 95.69 148 ILE A N 1
ATOM 1244 C CA . ILE A 1 148 ? -1.477 6.873 -10.290 1.00 95.69 148 ILE A CA 1
ATOM 1245 C C . ILE A 1 148 ? -1.790 5.749 -9.302 1.00 95.69 148 ILE A C 1
ATOM 1247 O O . ILE A 1 148 ? -2.736 5.857 -8.521 1.00 95.69 148 ILE A O 1
ATOM 1251 N N . ASP A 1 149 ? -0.986 4.686 -9.324 1.00 96.50 149 ASP A N 1
ATOM 1252 C CA . ASP A 1 149 ? -1.132 3.533 -8.442 1.00 96.50 149 ASP A CA 1
ATOM 1253 C C . ASP A 1 149 ? 0.109 3.395 -7.574 1.00 96.50 149 ASP A C 1
ATOM 1255 O O . ASP A 1 149 ? 1.219 3.232 -8.089 1.00 96.50 149 ASP A O 1
ATOM 1259 N N . LEU A 1 150 ? -0.089 3.445 -6.264 1.00 96.81 150 LEU A N 1
ATOM 1260 C CA . LEU A 1 150 ? 0.986 3.442 -5.290 1.00 96.81 150 LEU A CA 1
ATOM 1261 C C . LEU A 1 150 ? 0.723 2.382 -4.226 1.00 96.81 150 LEU A C 1
ATOM 1263 O O . LEU A 1 150 ? -0.277 2.450 -3.517 1.00 96.81 150 LEU A O 1
ATOM 1267 N N . ASN A 1 151 ? 1.630 1.418 -4.102 1.00 95.62 151 ASN A N 1
ATOM 1268 C CA . ASN A 1 151 ? 1.640 0.441 -3.022 1.00 95.62 151 ASN A CA 1
ATOM 1269 C C . ASN A 1 151 ? 2.988 0.491 -2.308 1.00 95.62 151 ASN A C 1
ATOM 1271 O O . ASN A 1 151 ? 3.991 0.048 -2.861 1.00 95.62 151 ASN A O 1
ATOM 1275 N N . ILE A 1 152 ? 3.041 1.073 -1.118 1.00 93.12 152 ILE A N 1
ATOM 1276 C CA . ILE A 1 152 ? 4.312 1.352 -0.449 1.00 93.12 152 ILE A CA 1
ATOM 1277 C C . ILE 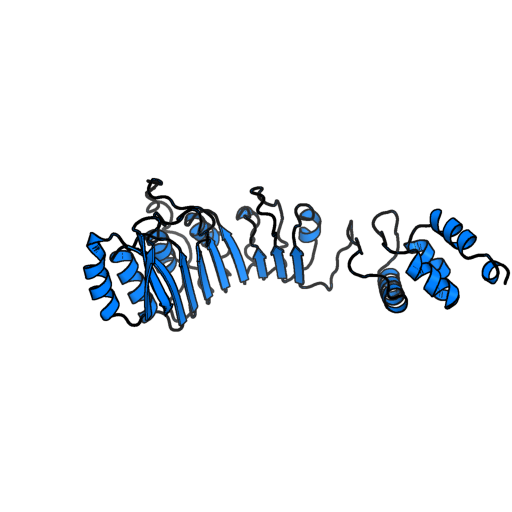A 1 152 ? 4.260 1.034 1.032 1.00 93.12 152 ILE A C 1
ATOM 1279 O O . ILE A 1 152 ? 3.205 0.919 1.657 1.00 93.12 152 ILE A O 1
ATOM 1283 N N . LYS A 1 153 ? 5.451 0.947 1.604 1.00 89.38 153 LYS A N 1
ATOM 1284 C CA . LYS A 1 153 ? 5.658 0.801 3.029 1.00 89.38 153 LYS A CA 1
ATOM 1285 C C . LYS A 1 153 ? 6.176 2.116 3.598 1.00 89.38 153 LYS A C 1
ATOM 1287 O O . LYS A 1 153 ? 7.168 2.643 3.097 1.00 89.38 153 LYS A O 1
ATOM 1292 N N . ILE A 1 154 ? 5.512 2.634 4.626 1.00 87.81 154 ILE A N 1
ATOM 1293 C CA . ILE A 1 154 ? 5.899 3.882 5.300 1.00 87.81 154 ILE A CA 1
ATOM 1294 C C . ILE A 1 154 ? 6.161 3.622 6.780 1.00 87.81 154 ILE A C 1
ATOM 1296 O O . ILE A 1 154 ? 5.691 2.631 7.346 1.00 87.81 154 ILE A O 1
ATOM 1300 N N . THR A 1 155 ? 6.936 4.502 7.401 1.00 81.00 155 THR A N 1
ATOM 1301 C CA . THR A 1 155 ? 7.274 4.392 8.822 1.00 81.00 155 THR A CA 1
ATOM 1302 C C . THR A 1 155 ? 6.294 5.140 9.700 1.00 81.00 155 THR A C 1
ATOM 1304 O O . THR A 1 155 ? 5.891 4.598 10.713 1.00 81.00 155 THR A O 1
ATOM 1307 N N . SER A 1 156 ? 5.851 6.334 9.312 1.00 82.44 156 SER A N 1
ATOM 1308 C CA . SER A 1 156 ? 4.985 7.147 10.165 1.00 82.44 156 SER A CA 1
ATOM 1309 C C . SER A 1 156 ? 3.636 7.418 9.509 1.00 82.44 156 SER A C 1
ATOM 1311 O O . SER A 1 156 ? 3.546 7.545 8.293 1.00 82.44 156 SER A O 1
ATOM 1313 N N . VAL A 1 157 ? 2.585 7.597 10.310 1.00 82.94 157 VAL A N 1
ATOM 1314 C CA . VAL A 1 157 ? 1.303 8.128 9.820 1.00 82.94 157 VAL A C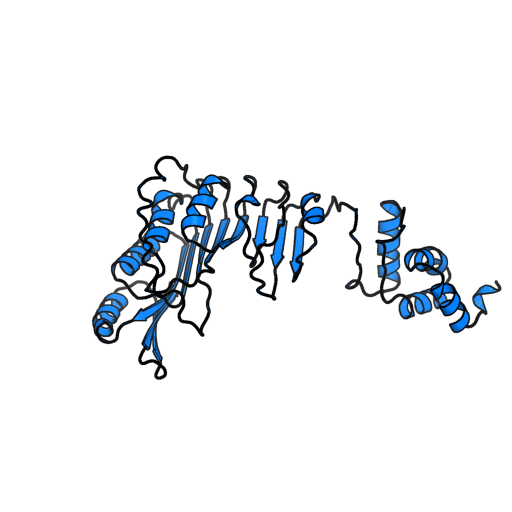A 1
ATOM 1315 C C . VAL A 1 157 ? 1.476 9.544 9.244 1.00 82.94 157 VAL A C 1
ATOM 1317 O O . VAL A 1 157 ? 0.775 9.912 8.305 1.00 82.94 157 VAL A O 1
ATOM 1320 N N . ILE A 1 158 ? 2.486 10.301 9.690 1.00 82.69 158 ILE A N 1
ATOM 1321 C CA . ILE A 1 158 ? 2.847 11.615 9.124 1.00 82.69 158 ILE A CA 1
ATOM 1322 C C . ILE A 1 158 ? 3.219 11.507 7.634 1.00 82.69 158 ILE A C 1
ATOM 1324 O O . ILE A 1 158 ? 2.971 12.427 6.851 1.00 82.69 158 ILE A O 1
ATOM 1328 N N . ASP A 1 159 ? 3.769 10.368 7.206 1.00 87.81 159 ASP A N 1
ATOM 1329 C CA . ASP A 1 159 ? 4.118 10.134 5.805 1.00 87.81 159 ASP A CA 1
ATOM 1330 C C . ASP A 1 159 ? 2.871 10.103 4.894 1.00 87.81 159 ASP A C 1
ATOM 1332 O O . ASP A 1 159 ? 2.990 10.387 3.702 1.00 87.81 159 ASP A O 1
ATOM 1336 N N . LEU A 1 160 ? 1.663 9.878 5.439 1.00 89.00 160 LEU A N 1
ATOM 1337 C CA . LEU A 1 160 ? 0.403 10.027 4.697 1.00 89.00 160 LEU A CA 1
ATOM 1338 C C . LEU A 1 160 ? 0.210 11.456 4.181 1.00 89.00 160 LEU A C 1
ATOM 1340 O O . LEU A 1 160 ? -0.141 11.655 3.020 1.00 89.00 160 LEU A O 1
ATOM 1344 N N . ILE A 1 161 ? 0.499 12.459 5.013 1.00 86.62 161 ILE A N 1
ATOM 1345 C CA . ILE A 1 161 ? 0.371 13.877 4.647 1.00 86.62 161 ILE A CA 1
ATOM 1346 C C . ILE A 1 161 ? 1.393 14.252 3.567 1.00 86.62 161 ILE A C 1
ATOM 1348 O O . ILE A 1 161 ? 1.081 14.976 2.620 1.00 86.62 161 ILE A O 1
ATOM 1352 N N . ARG A 1 162 ? 2.605 13.693 3.646 1.00 87.69 162 ARG A N 1
ATOM 1353 C CA . ARG A 1 162 ? 3.637 13.876 2.612 1.00 87.69 162 ARG A CA 1
ATOM 1354 C C . ARG A 1 162 ? 3.215 13.293 1.262 1.00 87.69 162 ARG A C 1
ATOM 1356 O O . ARG A 1 162 ? 3.569 13.851 0.225 1.00 87.69 162 ARG A O 1
ATOM 1363 N N . ILE A 1 163 ? 2.450 12.199 1.256 1.00 89.88 163 ILE A N 1
ATOM 1364 C CA . ILE A 1 163 ? 1.894 11.624 0.022 1.00 89.88 163 ILE A CA 1
ATOM 1365 C C . ILE A 1 163 ? 0.893 12.591 -0.620 1.00 89.88 163 ILE A C 1
ATOM 1367 O O . ILE A 1 163 ? 0.975 12.798 -1.831 1.00 89.88 163 ILE A O 1
ATOM 1371 N N . VAL A 1 164 ? 0.026 13.240 0.171 1.00 87.38 164 VAL A N 1
ATOM 1372 C CA . VAL A 1 164 ? -0.913 14.271 -0.328 1.00 87.38 164 VAL A CA 1
ATOM 1373 C C . VAL A 1 164 ? -0.165 15.380 -1.063 1.00 87.38 164 VAL A C 1
ATOM 1375 O O . VAL A 1 164 ? -0.523 15.739 -2.181 1.00 87.38 164 VAL A O 1
ATOM 1378 N N . GLN A 1 165 ? 0.922 15.874 -0.466 1.00 85.62 165 GLN A N 1
ATOM 1379 C CA . GLN A 1 165 ? 1.739 16.951 -1.034 1.00 85.62 165 GLN A CA 1
ATOM 1380 C C . GLN A 1 165 ? 2.409 16.574 -2.358 1.00 85.62 165 GLN A C 1
ATOM 1382 O O . GLN A 1 165 ? 2.543 17.411 -3.248 1.00 85.62 165 GLN A O 1
ATOM 1387 N N . LYS A 1 166 ? 2.881 15.331 -2.479 1.00 88.12 166 LYS A N 1
ATOM 1388 C CA . LYS A 1 166 ? 3.759 14.929 -3.585 1.00 88.12 166 LYS A CA 1
ATOM 1389 C C . LYS A 1 166 ? 3.051 14.255 -4.738 1.00 88.12 166 LYS A C 1
ATOM 1391 O O . LYS A 1 166 ? 3.553 14.296 -5.859 1.00 88.12 166 LYS A O 1
ATOM 1396 N N . ILE A 1 167 ? 1.936 13.588 -4.469 1.00 92.19 167 ILE A N 1
ATOM 1397 C CA . ILE A 1 167 ? 1.303 12.689 -5.432 1.00 92.19 167 ILE A CA 1
ATOM 1398 C C . ILE A 1 167 ? -0.199 12.989 -5.504 1.00 92.19 167 ILE A C 1
ATOM 1400 O O . ILE A 1 167 ? -1.027 12.112 -5.256 1.00 92.19 167 ILE A O 1
ATOM 1404 N N . PRO A 1 168 ? -0.586 14.223 -5.881 1.00 88.94 168 PRO A N 1
ATOM 1405 C CA . PRO A 1 168 ? -1.991 14.635 -5.891 1.00 88.94 168 PRO A CA 1
ATOM 1406 C C . PRO A 1 168 ? -2.840 13.870 -6.922 1.00 88.94 168 PRO A C 1
ATOM 1408 O O . PRO A 1 168 ? -4.068 13.886 -6.869 1.00 88.94 168 PRO A O 1
ATOM 1411 N N . LEU A 1 169 ? -2.200 13.197 -7.887 1.00 91.38 169 LEU A N 1
ATOM 1412 C CA . LEU A 1 169 ? -2.868 12.453 -8.956 1.00 91.38 169 LEU A CA 1
ATOM 1413 C C . LEU A 1 169 ? -3.168 10.989 -8.606 1.00 91.38 169 LEU A C 1
ATOM 1415 O O . LEU A 1 169 ? -3.773 10.301 -9.436 1.00 91.38 169 LEU A O 1
ATOM 1419 N N . VAL A 1 170 ? -2.771 10.520 -7.417 1.00 95.56 170 VAL A N 1
ATOM 1420 C CA . VAL A 1 170 ? -2.955 9.123 -7.011 1.00 95.56 170 VAL A CA 1
ATOM 1421 C C . VAL A 1 170 ? -4.438 8.742 -7.022 1.00 95.56 170 VAL A C 1
ATOM 1423 O O . VAL A 1 170 ? -5.301 9.447 -6.499 1.00 95.56 170 VAL A O 1
ATOM 1426 N N . GLN A 1 171 ? -4.735 7.609 -7.651 1.00 95.81 171 GLN A N 1
ATOM 1427 C CA . GLN A 1 171 ? -6.073 7.026 -7.724 1.00 95.81 171 GLN A CA 1
ATOM 1428 C C . GLN A 1 171 ? -6.207 5.818 -6.806 1.00 95.81 171 GLN A C 1
ATOM 1430 O O . GLN A 1 171 ? -7.262 5.618 -6.205 1.00 95.81 171 GLN A O 1
ATOM 1435 N N . ARG A 1 172 ? -5.139 5.022 -6.686 1.00 97.19 172 ARG A N 1
ATOM 1436 C CA . ARG A 1 172 ? -5.101 3.836 -5.830 1.00 97.19 172 ARG A CA 1
ATOM 1437 C C . ARG A 1 172 ? -3.903 3.924 -4.903 1.00 97.19 172 ARG A C 1
ATOM 1439 O O . ARG A 1 172 ? -2.765 3.884 -5.364 1.00 97.19 172 ARG A O 1
ATOM 1446 N N . LEU A 1 173 ? -4.176 4.038 -3.609 1.00 97.25 173 LEU A N 1
ATOM 1447 C CA . LEU A 1 173 ? -3.166 4.158 -2.567 1.00 97.25 173 LEU A CA 1
ATOM 1448 C C . LEU A 1 173 ? -3.268 2.966 -1.618 1.00 97.25 173 LEU A C 1
ATOM 1450 O O . LEU A 1 173 ? -4.296 2.772 -0.976 1.00 97.25 173 LEU A O 1
ATOM 1454 N N . SER A 1 174 ? -2.206 2.173 -1.542 1.00 97.25 174 SER A N 1
ATOM 1455 C CA . SER A 1 174 ? -2.058 1.038 -0.638 1.00 97.25 174 SER A CA 1
ATOM 1456 C C . SER A 1 174 ? -0.827 1.242 0.230 1.00 97.25 174 SER A C 1
ATOM 1458 O O . SER A 1 174 ? 0.266 1.510 -0.270 1.00 97.25 174 SER A O 1
ATOM 1460 N N . ILE A 1 175 ? -1.014 1.162 1.540 1.00 95.12 175 ILE A N 1
ATOM 1461 C CA . ILE A 1 175 ? 0.001 1.521 2.517 1.00 95.12 175 ILE A CA 1
ATOM 1462 C C . ILE A 1 175 ? 0.142 0.412 3.543 1.00 95.12 175 ILE A C 1
ATOM 1464 O O . ILE A 1 175 ? -0.840 -0.069 4.108 1.00 95.12 175 ILE A O 1
ATOM 1468 N N . THR A 1 176 ? 1.389 0.062 3.824 1.00 92.19 176 THR A N 1
ATOM 1469 C CA . THR A 1 176 ? 1.759 -0.791 4.951 1.00 92.19 176 THR A CA 1
ATOM 1470 C C . THR A 1 176 ? 2.560 0.042 5.946 1.00 92.19 176 THR A C 1
ATOM 1472 O O . THR A 1 176 ? 3.657 0.505 5.630 1.00 92.19 176 THR A O 1
ATOM 1475 N N . LEU A 1 177 ? 2.033 0.228 7.153 1.00 88.50 177 LEU A N 1
ATOM 1476 C CA . LE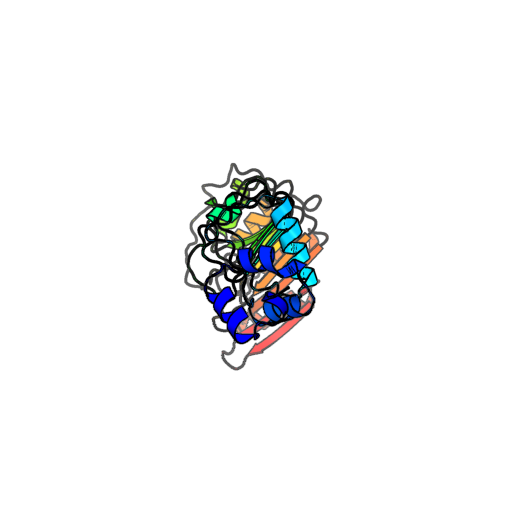U A 1 177 ? 2.748 0.857 8.261 1.00 88.50 177 LEU A CA 1
ATOM 1477 C C . LEU A 1 177 ? 3.762 -0.138 8.829 1.00 88.50 177 LEU A C 1
ATOM 1479 O O . LEU A 1 177 ? 3.398 -1.233 9.269 1.00 88.50 177 LEU A O 1
ATOM 1483 N N . TYR A 1 178 ? 5.041 0.230 8.771 1.00 77.56 178 TYR A N 1
ATOM 1484 C CA . TYR A 1 178 ? 6.134 -0.605 9.262 1.00 77.56 178 TYR A CA 1
ATOM 1485 C C . TYR A 1 178 ? 6.464 -0.390 10.731 1.00 77.56 178 TYR A C 1
ATOM 1487 O O . TYR A 1 178 ? 6.919 -1.338 11.364 1.00 77.56 178 TYR A O 1
ATOM 1495 N N . GLN A 1 179 ? 6.314 0.841 11.228 1.00 71.50 179 GLN A N 1
ATOM 1496 C CA . GLN A 1 179 ? 6.737 1.178 12.579 1.00 71.50 179 GLN A CA 1
ATOM 1497 C C . GLN A 1 179 ? 5.923 0.407 13.607 1.00 71.50 179 GLN A C 1
ATOM 1499 O O . GLN A 1 179 ? 4.711 0.235 13.482 1.00 71.50 179 GLN A O 1
ATOM 1504 N N . ASP A 1 180 ? 6.641 -0.015 14.636 1.00 67.81 180 ASP A N 1
ATOM 1505 C CA . ASP A 1 180 ? 6.083 -0.595 15.833 1.00 67.81 180 ASP A CA 1
ATOM 1506 C C . ASP A 1 180 ? 5.641 0.546 16.760 1.00 67.81 180 ASP A C 1
ATOM 1508 O O . ASP A 1 180 ? 6.467 1.121 17.462 1.00 67.81 180 ASP A O 1
ATOM 1512 N N . TYR A 1 181 ? 4.358 0.903 16.738 1.00 67.44 181 TYR A N 1
ATOM 1513 C CA . TYR A 1 181 ? 3.773 1.881 17.661 1.00 67.44 181 TYR A CA 1
ATOM 1514 C C . TYR A 1 181 ? 3.565 1.279 19.061 1.00 67.44 181 TYR A C 1
ATOM 1516 O O . TYR A 1 181 ? 2.564 0.595 19.328 1.00 67.44 181 TYR A O 1
ATOM 1524 N N . ARG A 1 182 ? 4.500 1.539 19.979 1.00 66.31 182 ARG A N 1
ATOM 1525 C CA . ARG A 1 182 ? 4.426 1.078 21.378 1.00 66.31 182 ARG A CA 1
ATOM 1526 C C . ARG A 1 182 ? 3.734 2.123 22.261 1.00 66.31 182 ARG A C 1
ATOM 1528 O O . ARG A 1 182 ? 3.642 3.285 21.900 1.00 66.31 182 ARG A O 1
ATOM 1535 N N . MET A 1 183 ? 3.208 1.699 23.416 1.00 55.28 183 MET A N 1
ATOM 1536 C CA . MET A 1 183 ? 2.447 2.570 24.338 1.00 55.28 183 MET A CA 1
ATOM 1537 C C . MET A 1 183 ? 3.246 3.760 24.902 1.00 55.28 183 MET A C 1
ATOM 1539 O O . MET A 1 183 ? 2.627 4.656 25.457 1.00 55.28 183 MET A O 1
ATOM 1543 N N . GLU A 1 184 ? 4.577 3.752 24.793 1.00 49.91 184 GLU A N 1
ATOM 1544 C CA . GLU A 1 184 ? 5.466 4.785 25.349 1.00 49.91 184 GLU A CA 1
ATOM 1545 C C . GLU A 1 184 ? 5.849 5.878 24.337 1.00 49.91 184 GLU A C 1
ATOM 1547 O O . GLU A 1 184 ? 6.548 6.818 24.705 1.00 49.91 184 GLU A O 1
ATOM 1552 N N . ASP A 1 185 ? 5.387 5.791 23.084 1.00 49.53 185 ASP A N 1
ATOM 1553 C CA . ASP A 1 185 ? 5.606 6.851 22.096 1.00 49.53 185 ASP A CA 1
ATOM 1554 C C . ASP A 1 185 ? 4.594 7.988 22.341 1.00 49.53 185 ASP A C 1
ATOM 1556 O O . ASP A 1 185 ? 3.613 8.156 21.615 1.00 49.53 185 ASP A O 1
ATOM 1560 N N . ASP A 1 186 ? 4.842 8.760 23.401 1.00 39.66 186 ASP A N 1
ATOM 1561 C CA . ASP A 1 186 ? 4.139 9.989 23.807 1.00 39.66 186 ASP A CA 1
ATOM 1562 C C . ASP A 1 186 ? 4.374 11.170 22.835 1.00 39.66 186 ASP A C 1
ATOM 1564 O O . ASP A 1 186 ? 4.242 12.337 23.202 1.00 39.66 186 ASP A O 1
ATOM 1568 N N . ASP A 1 187 ? 4.663 10.903 21.560 1.00 43.19 187 ASP A N 1
ATOM 1569 C CA . ASP A 1 187 ? 4.735 11.940 20.529 1.00 43.19 187 ASP A CA 1
ATOM 1570 C C . ASP A 1 187 ? 3.325 12.260 20.008 1.00 43.19 187 ASP A C 1
ATOM 1572 O O . ASP A 1 187 ? 2.990 12.155 18.824 1.00 43.19 187 ASP A O 1
ATOM 1576 N N . ILE A 1 188 ? 2.487 12.735 20.934 1.00 45.69 188 ILE A N 1
ATOM 1577 C CA . ILE A 1 188 ? 1.445 13.716 20.632 1.00 45.69 188 ILE A CA 1
ATOM 1578 C C . ILE A 1 188 ? 2.186 15.027 20.349 1.00 45.69 188 ILE A C 1
ATOM 1580 O O . ILE A 1 188 ? 2.233 15.946 21.163 1.00 45.69 188 ILE A O 1
ATOM 1584 N N . HIS A 1 189 ? 2.850 15.108 19.201 1.00 45.50 189 HIS A N 1
ATOM 1585 C CA . HIS A 1 189 ? 3.178 16.408 18.649 1.00 45.50 189 HIS A CA 1
ATOM 1586 C C . HIS A 1 189 ? 1.932 16.939 17.955 1.00 45.50 189 HIS A C 1
ATOM 1588 O O . HIS A 1 189 ? 1.440 16.358 16.986 1.00 45.50 189 HIS A O 1
ATOM 1594 N N . ASP A 1 190 ? 1.419 18.035 18.517 1.00 44.66 190 ASP A N 1
ATOM 1595 C CA . ASP A 1 190 ? 0.417 18.931 17.954 1.00 44.66 190 ASP A CA 1
ATOM 1596 C C . ASP A 1 190 ? 0.755 19.256 16.492 1.00 44.66 190 ASP A C 1
ATOM 1598 O O . ASP A 1 190 ? 1.461 20.213 16.169 1.00 44.66 190 ASP A O 1
ATOM 1602 N N . HIS A 1 191 ? 0.248 18.440 15.573 1.00 49.44 191 HIS A N 1
ATOM 1603 C CA . HIS A 1 191 ? 0.339 18.688 14.137 1.00 49.44 191 HIS A CA 1
ATOM 1604 C C . HIS A 1 191 ? -0.876 19.450 13.599 1.00 49.44 191 HIS A C 1
ATOM 1606 O O . HIS A 1 191 ? -0.972 19.661 12.390 1.00 49.44 191 HIS A O 1
ATOM 1612 N N . GLU A 1 192 ? -1.742 19.963 14.484 1.00 45.44 192 GLU A N 1
ATOM 1613 C CA . GLU A 1 192 ? -2.785 20.939 14.135 1.00 45.44 192 GLU A CA 1
ATOM 1614 C C . GLU A 1 192 ? -2.217 22.204 13.459 1.00 45.44 192 GLU A C 1
ATOM 1616 O O . GLU A 1 192 ? -2.955 22.947 12.827 1.00 45.44 192 GLU A O 1
ATOM 1621 N N . THR A 1 193 ? -0.904 22.452 13.509 1.00 43.28 193 THR A N 1
ATOM 1622 C CA . THR A 1 193 ? -0.318 23.734 13.089 1.00 43.28 193 THR A CA 1
ATOM 1623 C C . THR A 1 193 ? 0.232 23.812 11.657 1.00 43.28 193 THR A C 1
ATOM 1625 O O . THR A 1 193 ? 0.738 24.869 11.282 1.00 43.28 193 THR A O 1
ATOM 1628 N N . MET A 1 194 ? 0.138 22.774 10.809 1.00 47.03 194 MET A N 1
ATOM 1629 C CA . MET A 1 194 ? 0.728 22.850 9.450 1.00 47.03 194 MET A CA 1
ATOM 1630 C C . MET A 1 194 ? -0.124 22.386 8.260 1.00 47.03 194 MET A C 1
ATOM 1632 O O . MET A 1 194 ? 0.401 22.341 7.145 1.00 47.03 194 MET A O 1
ATOM 1636 N N . VAL A 1 195 ? -1.418 22.091 8.422 1.00 53.41 195 VAL A N 1
ATOM 1637 C CA . VAL A 1 195 ? -2.171 21.377 7.365 1.00 53.41 195 VAL A CA 1
ATOM 1638 C C . VAL A 1 195 ? -3.316 22.147 6.689 1.00 53.41 195 VAL A C 1
ATOM 1640 O O . VAL A 1 195 ? -3.991 21.597 5.820 1.00 53.41 195 VAL A O 1
ATOM 1643 N N . ASP A 1 196 ? -3.456 23.447 6.949 1.00 51.81 196 ASP A N 1
ATOM 1644 C CA . ASP A 1 196 ? -4.558 24.279 6.424 1.00 51.81 196 ASP A CA 1
ATOM 1645 C C . ASP A 1 196 ? -4.514 24.591 4.909 1.00 51.81 196 ASP A C 1
ATOM 1647 O O . ASP A 1 196 ? -5.333 25.361 4.408 1.00 51.81 196 ASP A O 1
ATOM 1651 N N . LYS A 1 197 ? -3.562 24.041 4.137 1.00 60.84 197 LYS A N 1
ATOM 1652 C CA . LYS A 1 197 ? -3.377 24.395 2.709 1.00 60.84 197 LYS A CA 1
ATOM 1653 C C . LYS A 1 197 ? -3.125 23.230 1.751 1.00 60.84 197 LYS A C 1
ATOM 1655 O O . LYS A 1 197 ? -2.660 23.464 0.636 1.00 60.84 197 LYS A O 1
ATOM 1660 N N . LEU A 1 198 ? -3.393 21.988 2.147 1.00 77.25 198 LEU A N 1
ATOM 1661 C CA . LEU A 1 198 ? -3.236 20.858 1.227 1.00 77.25 198 LEU A CA 1
ATOM 1662 C C . LEU A 1 198 ? -4.525 20.587 0.464 1.00 77.25 198 LEU A C 1
ATOM 1664 O O . LEU A 1 198 ? -5.591 20.453 1.060 1.00 77.25 198 LEU A O 1
ATOM 1668 N N . GLU A 1 199 ? -4.415 20.486 -0.859 1.00 81.81 199 GLU A N 1
ATOM 1669 C CA . GLU A 1 199 ? -5.531 20.028 -1.676 1.00 81.81 199 GLU A CA 1
ATOM 1670 C C . GLU A 1 199 ? -5.795 18.539 -1.401 1.00 81.81 199 GLU A C 1
ATOM 1672 O O . GLU A 1 199 ? -4.850 17.743 -1.383 1.00 81.81 199 GLU A O 1
ATOM 1677 N N . PRO A 1 200 ? -7.062 18.136 -1.203 1.00 85.38 200 PRO A N 1
ATOM 1678 C CA . PRO A 1 200 ? -7.417 16.733 -1.056 1.00 85.38 200 PRO A CA 1
ATOM 1679 C C . PRO A 1 200 ? -7.002 15.900 -2.273 1.00 85.38 200 PRO A C 1
ATOM 1681 O O . PRO A 1 200 ? -6.914 16.392 -3.403 1.00 85.38 200 PRO A O 1
ATOM 1684 N N . LEU A 1 201 ? -6.834 14.594 -2.062 1.00 90.62 201 LEU A N 1
ATOM 1685 C CA . LEU A 1 201 ? -6.564 13.607 -3.106 1.00 90.62 201 LEU A CA 1
ATOM 1686 C C . LEU A 1 201 ? -7.822 13.352 -3.951 1.00 90.62 201 LEU A C 1
ATOM 1688 O O . LEU A 1 201 ? -8.403 12.270 -3.940 1.00 90.62 201 LEU A O 1
ATOM 1692 N N . ASN A 1 202 ? -8.241 14.349 -4.727 1.00 90.44 202 ASN A N 1
ATOM 1693 C CA . ASN A 1 202 ? -9.511 14.381 -5.460 1.00 90.44 202 ASN A CA 1
ATOM 1694 C C . ASN A 1 202 ? -9.688 13.258 -6.498 1.00 90.44 202 ASN A C 1
ATOM 1696 O O . ASN A 1 202 ? -10.779 13.084 -7.035 1.00 90.44 202 ASN A O 1
ATOM 1700 N N . LYS A 1 203 ? -8.626 12.509 -6.815 1.00 92.88 203 LYS A N 1
ATOM 1701 C CA . LYS A 1 203 ? -8.660 11.373 -7.748 1.00 92.88 203 LYS A CA 1
ATOM 1702 C C . LYS A 1 203 ? -8.658 10.011 -7.052 1.00 92.88 203 LYS A C 1
ATOM 1704 O O . LYS A 1 203 ? -8.843 9.000 -7.732 1.00 92.88 203 LYS A O 1
ATOM 1709 N N . LEU A 1 204 ? -8.476 9.973 -5.731 1.00 96.12 204 LEU A N 1
ATOM 1710 C CA . LEU A 1 204 ? -8.353 8.743 -4.960 1.00 96.12 204 LEU A CA 1
ATOM 1711 C C . LEU A 1 204 ? -9.683 7.987 -4.933 1.00 96.12 204 LEU A C 1
ATOM 1713 O O . LEU A 1 204 ? -10.640 8.402 -4.288 1.00 96.12 204 LEU A O 1
ATOM 1717 N N . ASN A 1 205 ? -9.731 6.854 -5.625 1.00 95.25 205 ASN A N 1
ATOM 1718 C CA . ASN A 1 205 ? -10.908 5.991 -5.685 1.00 95.25 205 ASN A CA 1
ATOM 1719 C C . ASN A 1 205 ? -10.769 4.707 -4.855 1.00 95.25 205 ASN A C 1
ATOM 1721 O O . ASN A 1 205 ? -11.775 4.047 -4.582 1.00 95.25 205 ASN A O 1
ATOM 1725 N N . SER A 1 206 ? -9.549 4.377 -4.425 1.00 96.38 206 SER A N 1
ATOM 1726 C CA . SER A 1 206 ? -9.255 3.226 -3.578 1.00 96.38 206 SER A CA 1
ATOM 1727 C C . SER A 1 206 ? -8.165 3.566 -2.570 1.00 96.38 206 SER A C 1
ATOM 1729 O O . SER A 1 206 ? -7.043 3.900 -2.957 1.00 96.38 206 SER A O 1
ATOM 1731 N N . PHE A 1 207 ? -8.472 3.394 -1.288 1.00 97.12 207 PHE A N 1
ATOM 1732 C CA . PHE A 1 207 ? -7.526 3.530 -0.186 1.00 97.12 207 PHE A CA 1
ATOM 1733 C C . PHE A 1 207 ? -7.404 2.209 0.573 1.00 97.12 207 PHE A C 1
ATOM 1735 O O . PHE A 1 207 ? -8.408 1.596 0.931 1.00 97.12 207 PHE A O 1
ATOM 1742 N N . SER A 1 208 ? -6.177 1.764 0.817 1.00 97.62 208 SER A N 1
ATOM 1743 C CA . SER A 1 208 ? -5.877 0.591 1.628 1.00 97.62 208 SER A CA 1
ATOM 1744 C C . SER A 1 208 ? -4.781 0.930 2.625 1.00 97.62 208 SER A C 1
ATOM 1746 O O . SER A 1 208 ? -3.728 1.433 2.237 1.00 97.62 208 SER A O 1
ATOM 1748 N N . LEU A 1 209 ? -5.000 0.616 3.896 1.00 96.25 209 LEU A N 1
ATOM 1749 C CA . LEU A 1 209 ? -4.004 0.767 4.947 1.00 96.25 209 LEU A CA 1
ATOM 1750 C C . LEU A 1 209 ? -3.931 -0.510 5.770 1.00 96.25 209 LEU A C 1
ATOM 1752 O O . LEU A 1 209 ? -4.945 -1.048 6.212 1.00 96.25 209 LEU A O 1
ATOM 1756 N N . SER A 1 210 ? -2.712 -0.984 5.991 1.00 94.06 210 SER A N 1
ATOM 1757 C CA . SER A 1 210 ? -2.439 -2.137 6.831 1.00 94.06 210 SER A CA 1
ATOM 1758 C C . SER A 1 210 ? -1.323 -1.840 7.823 1.00 94.06 210 SER A C 1
ATOM 1760 O O . SER A 1 210 ? -0.393 -1.097 7.515 1.00 94.06 210 SER A O 1
ATOM 1762 N N . THR A 1 211 ? -1.396 -2.411 9.020 1.00 90.81 211 THR A N 1
ATOM 1763 C CA . THR A 1 211 ? -0.235 -2.479 9.918 1.00 90.81 211 THR A CA 1
ATOM 1764 C C . THR A 1 211 ? 0.522 -3.774 9.661 1.00 90.81 211 THR A C 1
ATOM 1766 O O . THR A 1 211 ? -0.071 -4.783 9.278 1.00 90.81 211 THR A O 1
ATOM 1769 N N . ASN A 1 212 ? 1.828 -3.790 9.911 1.00 82.81 212 ASN A N 1
ATOM 1770 C CA . ASN A 1 212 ? 2.600 -5.020 9.790 1.00 82.81 212 ASN A CA 1
ATOM 1771 C C . ASN A 1 212 ? 2.101 -6.094 10.783 1.00 82.81 212 ASN A C 1
ATOM 1773 O O . ASN A 1 212 ? 1.945 -5.827 11.979 1.00 82.81 212 ASN A O 1
ATOM 1777 N N . TYR A 1 213 ? 1.865 -7.314 10.295 1.00 75.31 213 TYR A N 1
ATOM 1778 C CA . TYR A 1 213 ? 1.505 -8.457 11.131 1.00 75.31 213 TYR A CA 1
ATOM 1779 C C . TYR A 1 213 ? 2.782 -9.118 11.654 1.00 75.31 213 TYR A C 1
ATOM 1781 O O . TYR A 1 213 ? 3.361 -9.986 11.003 1.00 75.31 213 TYR A O 1
ATOM 1789 N N . ASN A 1 214 ? 3.239 -8.692 12.833 1.00 68.00 214 ASN A N 1
ATOM 1790 C CA . ASN A 1 214 ? 4.320 -9.365 13.548 1.00 68.00 214 ASN A CA 1
ATOM 1791 C C . ASN A 1 214 ? 3.792 -9.949 14.863 1.00 68.00 214 ASN A C 1
ATOM 1793 O O . ASN A 1 214 ? 3.557 -9.234 15.839 1.00 68.00 214 ASN A O 1
ATOM 1797 N N . THR A 1 215 ? 3.597 -11.267 14.875 1.00 58.06 215 THR A N 1
ATOM 1798 C CA . THR A 1 215 ? 3.039 -12.017 16.010 1.00 58.06 215 THR A CA 1
ATOM 1799 C C . THR A 1 215 ? 3.914 -11.986 17.257 1.00 58.06 215 THR A C 1
ATOM 1801 O O . THR A 1 215 ? 3.414 -12.234 18.350 1.00 58.06 215 THR A O 1
ATOM 1804 N N . TRP A 1 216 ? 5.216 -11.723 17.120 1.00 55.97 216 TRP A N 1
ATOM 1805 C CA . TRP A 1 216 ? 6.169 -11.914 18.219 1.00 55.97 216 TRP A CA 1
ATOM 1806 C C . TRP A 1 216 ? 6.299 -10.716 19.151 1.00 55.97 216 TRP A C 1
ATOM 1808 O O . TRP A 1 216 ? 6.870 -10.843 20.229 1.00 55.97 216 TRP A O 1
ATOM 1818 N N . SER A 1 217 ? 5.767 -9.563 18.765 1.00 58.47 217 SER A N 1
ATOM 1819 C CA . SER A 1 217 ? 6.194 -8.303 19.367 1.00 58.47 217 SER A CA 1
ATOM 1820 C C . SER A 1 217 ? 5.052 -7.364 19.765 1.00 58.47 217 SER A C 1
ATOM 1822 O O . SER A 1 217 ? 5.322 -6.340 20.380 1.00 58.47 217 SER A O 1
ATOM 1824 N N . LYS A 1 218 ? 3.778 -7.731 19.514 1.00 63.81 218 LYS A N 1
ATOM 1825 C CA . LYS A 1 218 ? 2.574 -6.944 19.887 1.00 63.81 218 LYS A CA 1
ATOM 1826 C C . LYS A 1 218 ? 2.772 -5.444 19.610 1.00 63.81 218 LYS A C 1
ATOM 1828 O O . LYS A 1 218 ? 2.578 -4.595 20.470 1.00 63.81 218 LYS A O 1
ATOM 1833 N N . ASN A 1 219 ? 3.234 -5.138 18.408 1.00 65.94 219 ASN A N 1
ATOM 1834 C CA . ASN A 1 219 ? 3.975 -3.912 18.154 1.00 65.94 219 ASN A CA 1
ATOM 1835 C C . ASN A 1 219 ? 3.135 -2.661 17.872 1.00 65.94 219 ASN A C 1
ATOM 1837 O O . ASN A 1 219 ? 3.734 -1.617 17.697 1.00 65.94 219 ASN A O 1
ATOM 1841 N N . ASN A 1 220 ? 1.799 -2.727 17.820 1.00 78.06 220 ASN A N 1
ATOM 1842 C CA . ASN A 1 220 ? 0.959 -1.592 17.395 1.00 78.06 220 ASN A CA 1
ATOM 1843 C C . ASN A 1 220 ? -0.033 -1.123 18.468 1.00 78.06 220 ASN A C 1
ATOM 1845 O O . ASN A 1 220 ? -1.065 -0.527 18.152 1.00 78.06 220 ASN A O 1
ATOM 1849 N N . ILE A 1 221 ? 0.242 -1.411 19.742 1.00 80.31 221 ILE A N 1
ATOM 1850 C CA . ILE A 1 221 ? -0.665 -1.081 20.851 1.00 80.31 221 ILE A CA 1
ATOM 1851 C C . ILE A 1 221 ? -0.957 0.429 20.888 1.00 80.31 221 ILE A C 1
ATOM 1853 O O . ILE A 1 221 ? -2.091 0.819 21.172 1.00 80.31 221 ILE A O 1
ATOM 1857 N N . GLY A 1 222 ? 0.046 1.251 20.566 1.00 78.00 222 GLY A N 1
ATOM 1858 C CA . GLY A 1 222 ? -0.010 2.711 20.539 1.00 78.00 222 GLY A CA 1
ATOM 1859 C C . GLY A 1 222 ? -0.340 3.323 19.175 1.00 78.00 222 GLY A C 1
ATOM 1860 O O . GLY A 1 222 ? -0.048 4.497 18.984 1.00 78.00 222 GLY A O 1
ATOM 1861 N N . LEU A 1 223 ? -0.905 2.576 18.209 1.00 86.38 223 LEU A N 1
ATOM 1862 C CA . LEU A 1 223 ? -1.182 3.128 16.872 1.00 86.38 223 LEU A CA 1
ATOM 1863 C C . LEU A 1 223 ? -1.987 4.446 16.973 1.00 86.38 223 LEU A C 1
ATOM 1865 O O . LEU A 1 223 ? -3.088 4.431 17.541 1.00 86.38 223 LEU A O 1
ATOM 1869 N N . PRO A 1 224 ? -1.516 5.562 16.377 1.00 85.69 224 PRO A N 1
ATOM 1870 C CA . PRO A 1 224 ? -2.212 6.846 16.411 1.00 85.69 224 PRO A CA 1
ATOM 1871 C C . PRO A 1 224 ? -3.379 6.861 15.413 1.00 85.69 224 PRO A C 1
ATOM 1873 O O . PRO A 1 224 ? -3.383 7.583 14.417 1.00 85.69 224 PRO A O 1
ATOM 1876 N N . PHE A 1 225 ? -4.403 6.044 15.673 1.00 89.06 225 PHE A N 1
ATOM 1877 C CA . PHE A 1 225 ? -5.556 5.884 14.786 1.00 89.06 225 PHE A CA 1
ATOM 1878 C C . PHE A 1 225 ? -6.283 7.205 14.505 1.00 89.06 225 PHE A C 1
ATOM 1880 O O . PHE A 1 225 ? -6.753 7.406 13.392 1.00 89.06 225 PHE A O 1
ATOM 1887 N N . ASN A 1 226 ? -6.314 8.135 15.463 1.00 87.62 226 ASN A N 1
ATOM 1888 C CA . ASN A 1 226 ? -6.941 9.444 15.269 1.00 87.62 226 ASN A CA 1
ATOM 1889 C C . ASN A 1 226 ? -6.283 10.239 14.129 1.00 87.62 226 ASN A C 1
ATOM 1891 O O . ASN A 1 226 ? -6.981 10.930 13.398 1.00 87.62 226 ASN A O 1
ATOM 1895 N N . GLN A 1 227 ? -4.972 10.087 13.906 1.00 86.88 227 GLN A N 1
ATOM 1896 C CA . GLN A 1 227 ? -4.287 10.715 12.770 1.00 86.88 227 GLN A CA 1
ATOM 1897 C C . GLN A 1 227 ? -4.653 10.041 11.438 1.00 86.88 227 GLN A C 1
ATOM 1899 O O . GLN A 1 227 ? -4.791 10.712 10.418 1.00 86.88 227 GLN A O 1
ATOM 1904 N N . ILE A 1 228 ? -4.861 8.719 11.442 1.00 91.12 228 ILE A N 1
ATOM 1905 C CA . ILE A 1 228 ? -5.348 7.981 10.266 1.00 91.12 228 ILE A CA 1
ATOM 1906 C C . ILE A 1 228 ? -6.776 8.422 9.928 1.00 91.12 228 ILE A C 1
ATOM 1908 O O . ILE A 1 228 ? -7.075 8.708 8.771 1.00 91.12 228 ILE A O 1
ATOM 1912 N N . ALA A 1 229 ? -7.646 8.513 10.936 1.00 91.50 229 ALA A N 1
ATOM 1913 C CA . ALA A 1 229 ? -9.014 8.990 10.779 1.00 91.50 229 ALA A CA 1
ATOM 1914 C C . ALA A 1 229 ? -9.047 10.440 10.279 1.00 91.50 229 ALA A C 1
ATOM 1916 O O . ALA A 1 229 ? -9.753 10.742 9.322 1.00 91.50 229 ALA A O 1
ATOM 1917 N N . PHE A 1 230 ? -8.214 11.314 10.853 1.00 89.44 230 PHE A N 1
ATOM 1918 C CA . PHE A 1 230 ? -8.045 12.687 10.383 1.00 89.44 230 PHE A CA 1
ATOM 1919 C C . PHE A 1 230 ? -7.626 12.734 8.910 1.00 89.44 230 PHE A C 1
ATOM 1921 O O . PHE A 1 230 ? -8.189 13.512 8.142 1.00 89.44 230 PHE A O 1
ATOM 1928 N N . PHE A 1 231 ? -6.689 11.878 8.492 1.00 91.25 231 PHE A N 1
ATOM 1929 C CA . PHE A 1 231 ? -6.277 11.803 7.095 1.00 91.25 231 PHE A CA 1
ATOM 1930 C C . PHE A 1 231 ? -7.432 11.407 6.165 1.00 91.25 231 PHE A C 1
ATOM 1932 O O . PHE A 1 231 ? -7.649 12.064 5.145 1.00 91.25 231 PHE A O 1
ATOM 1939 N N . ILE A 1 232 ? -8.182 10.361 6.527 1.00 92.50 232 ILE A N 1
ATOM 1940 C CA . ILE A 1 232 ? -9.331 9.886 5.745 1.00 92.50 232 ILE A CA 1
ATOM 1941 C C . ILE A 1 232 ? -10.406 10.974 5.661 1.00 92.50 232 ILE A C 1
ATOM 1943 O O . ILE A 1 232 ? -10.955 11.211 4.591 1.00 92.50 232 ILE A O 1
ATOM 1947 N N . ASP A 1 233 ? -10.691 11.658 6.764 1.00 90.62 233 ASP A N 1
ATOM 1948 C CA . ASP A 1 233 ? -11.771 12.643 6.821 1.00 90.62 233 ASP A CA 1
ATOM 1949 C C . ASP A 1 233 ? -11.445 13.936 6.061 1.00 90.62 233 ASP A C 1
ATOM 1951 O O . ASP A 1 233 ? -12.358 14.558 5.519 1.00 90.62 233 ASP A O 1
ATOM 1955 N N . ASN A 1 234 ? -10.169 14.341 6.010 1.00 89.00 234 ASN A N 1
ATOM 1956 C CA . ASN A 1 234 ? -9.773 15.656 5.490 1.00 89.00 234 ASN A CA 1
ATOM 1957 C C . ASN A 1 234 ? -9.062 15.617 4.129 1.00 89.00 234 ASN A C 1
ATOM 1959 O O . ASN A 1 234 ? -9.158 16.585 3.375 1.00 89.00 234 ASN A O 1
ATOM 1963 N N . TYR A 1 235 ? -8.356 14.533 3.787 1.00 90.69 235 TYR A N 1
ATOM 1964 C CA . TYR A 1 235 ? -7.571 14.459 2.542 1.00 90.69 235 TYR A CA 1
ATOM 1965 C C . TYR A 1 235 ? -8.063 13.412 1.557 1.00 90.69 235 TYR A C 1
ATOM 1967 O O . TYR A 1 235 ? -7.717 13.493 0.376 1.00 90.69 235 TYR A O 1
ATOM 1975 N N . CYS A 1 236 ? -8.863 12.440 1.990 1.00 91.25 236 CYS A N 1
ATOM 1976 C CA . CYS A 1 236 ? -9.536 11.565 1.047 1.00 91.25 236 CYS A CA 1
ATOM 1977 C C . CYS A 1 236 ? -10.803 12.237 0.501 1.00 91.25 236 CYS A C 1
ATOM 1979 O O . CYS A 1 236 ? -11.473 12.994 1.205 1.00 91.25 236 CYS A O 1
ATOM 1981 N N . PRO A 1 237 ? -11.159 11.982 -0.765 1.00 85.69 237 PRO A N 1
ATOM 1982 C CA . PRO A 1 237 ? -12.363 12.551 -1.329 1.00 85.69 237 PRO A CA 1
ATOM 1983 C C . PRO A 1 237 ? -13.593 11.840 -0.755 1.00 85.69 237 PRO A C 1
ATOM 1985 O O . PRO A 1 237 ? -13.512 10.750 -0.189 1.00 85.69 237 PRO A O 1
ATOM 1988 N N . ASN A 1 238 ? -14.762 12.454 -0.928 1.00 85.81 238 ASN A N 1
ATOM 1989 C CA . ASN A 1 238 ? -16.011 11.887 -0.430 1.00 85.81 238 ASN A CA 1
ATOM 1990 C C . ASN A 1 238 ? -16.345 10.524 -1.074 1.00 85.81 238 ASN A C 1
ATOM 1992 O O . ASN A 1 238 ? -15.780 10.130 -2.098 1.00 85.81 238 ASN A O 1
ATOM 1996 N N . LYS A 1 239 ? -17.345 9.841 -0.507 1.00 81.94 239 LYS A N 1
ATOM 1997 C CA . LYS A 1 239 ? -17.805 8.510 -0.937 1.00 81.94 239 LYS A CA 1
ATOM 1998 C C . LYS A 1 239 ? -18.174 8.371 -2.423 1.00 81.94 239 LYS A C 1
ATOM 2000 O O . LYS A 1 239 ? -18.153 7.265 -2.945 1.00 81.94 239 LYS A O 1
ATOM 2005 N N . ASN A 1 240 ? -18.493 9.466 -3.124 1.00 84.56 240 ASN A N 1
ATOM 2006 C CA . ASN A 1 240 ? -18.822 9.400 -4.553 1.00 84.56 240 ASN A CA 1
ATOM 2007 C C . ASN A 1 240 ? -17.573 9.136 -5.411 1.00 84.56 240 ASN A C 1
ATOM 2009 O O . ASN A 1 240 ? -17.676 8.594 -6.514 1.00 84.56 240 ASN A O 1
ATOM 2013 N N . ILE A 1 241 ? -16.401 9.541 -4.915 1.00 86.56 241 ILE A N 1
ATOM 2014 C CA . ILE A 1 241 ? -15.108 9.354 -5.576 1.00 86.56 241 ILE A CA 1
ATOM 2015 C C . ILE A 1 241 ? -14.358 8.195 -4.914 1.00 86.56 241 ILE A C 1
ATOM 2017 O O . ILE A 1 241 ? -13.942 7.272 -5.618 1.00 86.56 241 ILE A O 1
ATOM 2021 N N . LEU A 1 242 ? -14.229 8.206 -3.582 1.00 91.69 242 LEU A N 1
ATOM 2022 C CA . LEU A 1 242 ? -13.600 7.139 -2.807 1.00 91.69 242 LEU A CA 1
ATOM 2023 C C . LEU A 1 242 ? -14.560 5.957 -2.661 1.00 91.69 242 LEU A C 1
ATOM 2025 O O . LEU A 1 242 ? -15.360 5.882 -1.730 1.00 91.69 242 LEU A O 1
ATOM 2029 N N . LYS A 1 243 ? -14.470 5.023 -3.607 1.00 88.62 243 LYS A N 1
ATOM 2030 C CA . LYS A 1 243 ? -15.365 3.863 -3.689 1.00 88.62 243 LYS A CA 1
ATOM 2031 C C . LYS A 1 243 ? -14.991 2.757 -2.715 1.00 88.62 243 LYS A C 1
ATOM 2033 O O . LYS A 1 243 ? -15.870 2.025 -2.272 1.00 88.62 243 LYS A O 1
ATOM 2038 N N . THR A 1 244 ? -13.693 2.581 -2.461 1.00 92.56 244 THR A N 1
ATOM 2039 C CA . THR A 1 244 ? -13.161 1.472 -1.660 1.00 92.56 244 THR A CA 1
ATOM 2040 C C . THR A 1 244 ? -12.240 1.974 -0.564 1.00 92.56 244 THR A C 1
ATOM 2042 O O . THR A 1 244 ? -11.272 2.686 -0.836 1.00 92.56 244 THR A O 1
ATOM 2045 N N . VAL A 1 245 ? -12.508 1.530 0.660 1.00 95.94 245 VAL A N 1
ATOM 2046 C CA . VAL A 1 245 ? -11.641 1.719 1.822 1.00 95.94 245 VAL A CA 1
ATOM 2047 C C . VAL A 1 245 ? -11.370 0.351 2.430 1.00 95.94 245 VAL A C 1
ATOM 2049 O O . VAL A 1 245 ? -12.301 -0.373 2.775 1.00 95.94 245 VAL A O 1
ATOM 2052 N N . ASN A 1 246 ? -10.097 -0.013 2.542 1.00 96.88 246 ASN A N 1
ATOM 2053 C CA . ASN A 1 246 ? -9.655 -1.258 3.156 1.00 96.88 246 ASN A CA 1
ATOM 2054 C C . ASN A 1 246 ? -8.733 -0.961 4.339 1.00 96.88 246 ASN A C 1
ATOM 2056 O O . ASN A 1 246 ? -7.684 -0.345 4.161 1.00 96.88 246 ASN A O 1
ATOM 2060 N N . LEU A 1 247 ? -9.100 -1.406 5.536 1.00 96.62 247 LEU A N 1
ATOM 2061 C CA . LEU A 1 247 ? -8.281 -1.238 6.734 1.00 96.62 247 LEU A CA 1
ATOM 2062 C C . LEU A 1 247 ? -7.981 -2.606 7.345 1.00 96.62 247 LEU A C 1
ATOM 2064 O O . LEU A 1 247 ? -8.898 -3.347 7.692 1.00 96.62 247 LEU A O 1
ATOM 2068 N N . GLN A 1 248 ? -6.696 -2.930 7.494 1.00 95.50 248 GLN A N 1
ATOM 2069 C CA . GLN A 1 248 ? -6.222 -4.176 8.102 1.00 95.50 248 GLN A CA 1
ATOM 2070 C C . GLN A 1 248 ? -5.286 -3.880 9.270 1.00 95.50 248 GLN A C 1
ATOM 2072 O O . GLN A 1 248 ? -4.099 -3.601 9.110 1.00 95.50 248 GLN A O 1
ATOM 2077 N N . LEU A 1 249 ? -5.844 -3.921 10.467 1.00 92.94 249 LEU A N 1
ATOM 2078 C CA . LEU A 1 249 ? -5.232 -3.414 11.678 1.00 92.94 249 LEU A CA 1
ATOM 2079 C C . LEU A 1 249 ? -4.938 -4.562 12.645 1.00 92.94 249 LEU A C 1
ATOM 2081 O O . LEU A 1 249 ? -5.836 -5.316 13.013 1.00 92.94 249 LEU A O 1
ATOM 2085 N N . TYR A 1 250 ? -3.685 -4.692 13.079 1.00 90.25 250 TYR A N 1
ATOM 2086 C CA . TYR A 1 250 ? -3.219 -5.823 13.882 1.00 90.25 250 TYR A CA 1
ATOM 2087 C C . TYR A 1 250 ? -2.622 -5.376 15.217 1.00 90.25 250 TYR A C 1
ATOM 2089 O O . TYR A 1 250 ? -1.756 -4.506 15.241 1.00 90.25 250 TYR A O 1
ATOM 2097 N N . PHE A 1 251 ? -3.008 -6.046 16.309 1.00 87.81 251 PHE A N 1
ATOM 2098 C CA . PHE A 1 251 ? -2.461 -5.869 17.663 1.00 87.81 251 PHE A CA 1
ATOM 2099 C C . PHE A 1 251 ? -2.602 -4.449 18.241 1.00 87.81 251 PHE A C 1
ATOM 2101 O O . PHE A 1 251 ? -1.668 -3.937 18.856 1.00 87.81 251 PHE A O 1
ATOM 2108 N N . ILE A 1 252 ? -3.768 -3.822 18.075 1.00 87.81 252 ILE A N 1
ATOM 2109 C CA . ILE A 1 252 ? -4.040 -2.454 18.562 1.00 87.81 252 ILE A CA 1
ATOM 2110 C C . ILE A 1 252 ? -4.859 -2.500 19.851 1.00 87.81 252 ILE A C 1
ATOM 2112 O O . ILE A 1 252 ? -5.743 -3.345 19.979 1.00 87.81 252 ILE A O 1
ATOM 2116 N N . LYS A 1 253 ? -4.633 -1.587 20.804 1.00 87.62 253 LYS A N 1
ATOM 2117 C CA . LYS A 1 253 ? -5.517 -1.454 21.974 1.00 87.62 253 LYS A CA 1
ATOM 2118 C C . LYS A 1 253 ? -6.926 -1.028 21.547 1.00 87.62 253 LYS A C 1
ATOM 2120 O O . LYS A 1 253 ? -7.087 -0.051 20.818 1.00 87.62 253 LYS A O 1
ATOM 2125 N N . PHE A 1 254 ? -7.948 -1.734 22.028 1.00 87.56 254 PHE A N 1
ATOM 2126 C CA . PHE A 1 254 ? -9.331 -1.318 21.808 1.00 87.56 254 PHE A CA 1
ATOM 2127 C C . PHE A 1 254 ? -9.600 0.040 22.475 1.00 87.56 254 PHE A C 1
ATOM 2129 O O . PHE A 1 254 ? -9.285 0.237 23.650 1.00 87.56 254 PHE A O 1
ATOM 2136 N N . LYS A 1 255 ? -10.214 0.962 21.729 1.00 87.06 255 LYS A N 1
ATOM 2137 C CA . LYS A 1 255 ? -10.725 2.247 22.221 1.00 87.06 255 LYS A CA 1
ATOM 2138 C C . LYS A 1 255 ? -12.118 2.467 21.635 1.00 87.06 255 LYS A C 1
ATOM 2140 O O . LYS A 1 255 ? -12.336 2.195 20.457 1.00 87.06 255 LYS A O 1
ATOM 2145 N N . GLU A 1 256 ? -13.047 2.970 22.441 1.00 84.94 256 GLU A N 1
ATOM 2146 C CA . GLU A 1 256 ? -14.438 3.180 22.015 1.00 84.94 256 GLU A CA 1
ATOM 2147 C C . GLU A 1 256 ? -14.549 4.227 20.894 1.00 84.94 256 GLU A C 1
ATOM 2149 O O . GLU A 1 256 ? -15.250 4.009 19.915 1.00 84.94 256 GLU A O 1
ATOM 2154 N N . GLU A 1 257 ? -13.771 5.310 20.962 1.00 86.62 257 GLU A N 1
ATOM 2155 C CA . GLU A 1 257 ? -13.715 6.348 19.917 1.00 86.62 257 GLU A CA 1
ATOM 2156 C C . GLU A 1 257 ? -13.253 5.802 18.556 1.00 86.62 257 GLU A C 1
ATOM 2158 O O . GLU A 1 257 ? -13.820 6.126 17.506 1.00 86.62 257 GLU A O 1
ATOM 2163 N N . LEU A 1 258 ? -12.244 4.922 18.578 1.00 89.38 258 LEU A N 1
ATOM 2164 C CA . LEU A 1 258 ? -11.758 4.216 17.393 1.00 89.38 258 LEU A CA 1
ATOM 2165 C C . LEU A 1 258 ? -12.881 3.361 16.797 1.00 89.38 258 LEU A C 1
ATOM 2167 O O . LEU A 1 258 ? -13.083 3.367 15.582 1.00 89.38 258 LEU A O 1
ATOM 2171 N N . TRP A 1 259 ? -13.634 2.658 17.648 1.00 89.75 259 TRP A N 1
ATOM 2172 C CA . TRP A 1 259 ? -14.739 1.807 17.218 1.00 89.75 259 TRP A CA 1
ATOM 2173 C C . TRP A 1 259 ? -15.868 2.610 16.560 1.00 89.75 259 TRP A C 1
ATOM 2175 O O . TRP A 1 259 ? -16.254 2.310 15.429 1.00 89.75 259 TRP A O 1
ATOM 2185 N N . SER A 1 260 ? -16.324 3.682 17.209 1.00 89.94 260 SER A N 1
ATOM 2186 C CA . SER A 1 260 ? -17.350 4.586 16.673 1.00 89.94 260 SER A CA 1
ATOM 2187 C C . SER A 1 260 ? -16.964 5.149 15.300 1.00 89.94 260 SER A C 1
ATOM 2189 O O . SER A 1 260 ? -17.799 5.284 14.404 1.00 89.94 260 SER A O 1
ATOM 2191 N N . THR A 1 261 ? -15.675 5.432 15.097 1.00 93.06 261 THR A N 1
ATOM 2192 C CA . THR A 1 261 ? -15.149 5.908 13.811 1.00 93.06 261 THR A CA 1
ATOM 2193 C C . THR A 1 261 ? -15.216 4.832 12.723 1.00 93.06 261 THR A C 1
ATOM 2195 O O . THR A 1 261 ? -15.644 5.120 11.603 1.00 93.06 261 THR A O 1
ATOM 2198 N N . ILE A 1 262 ? -14.836 3.591 13.039 1.00 93.31 262 ILE A N 1
ATOM 2199 C CA . ILE A 1 262 ? -14.902 2.451 12.107 1.00 93.31 262 ILE A CA 1
ATOM 2200 C C . ILE A 1 262 ? -16.349 2.157 11.701 1.00 93.31 262 ILE A C 1
ATOM 2202 O O . ILE A 1 262 ? -16.631 1.948 10.520 1.00 93.31 262 ILE A O 1
ATOM 2206 N N . GLU A 1 263 ? -17.277 2.187 12.656 1.00 91.75 263 GLU A N 1
ATOM 2207 C CA . GLU A 1 263 ? -18.700 1.988 12.386 1.00 91.75 263 GLU A CA 1
ATOM 2208 C C . GLU A 1 263 ? -19.263 3.091 11.478 1.00 91.75 263 GLU A C 1
ATOM 2210 O O . GLU A 1 263 ? -19.945 2.801 10.489 1.00 91.75 263 GLU A O 1
ATOM 2215 N N . ARG A 1 264 ? -18.903 4.357 11.735 1.00 92.62 264 ARG A N 1
ATOM 2216 C CA . ARG A 1 264 ? -19.239 5.476 10.841 1.00 92.62 264 ARG A CA 1
ATOM 2217 C C . ARG A 1 264 ? -18.730 5.223 9.421 1.00 92.62 264 ARG A C 1
ATOM 2219 O O . ARG A 1 264 ? -19.477 5.450 8.469 1.00 92.62 264 ARG A O 1
ATOM 2226 N N . TYR A 1 265 ? -17.501 4.733 9.251 1.00 93.50 265 TYR A N 1
ATOM 2227 C CA . TYR A 1 265 ? -16.955 4.430 7.925 1.00 93.50 265 TYR A CA 1
ATOM 2228 C C . TYR A 1 265 ? -17.684 3.290 7.217 1.00 93.50 265 TYR A C 1
ATOM 2230 O O . TYR A 1 265 ? -17.992 3.445 6.033 1.00 93.50 265 TYR A O 1
ATOM 2238 N N . LYS A 1 266 ? -18.056 2.214 7.924 1.00 91.75 266 LYS A N 1
ATOM 2239 C CA . LYS A 1 266 ? -18.886 1.137 7.352 1.00 91.75 266 LYS A CA 1
ATOM 2240 C C . LYS A 1 266 ? -20.204 1.658 6.786 1.00 91.75 266 LYS A C 1
ATOM 2242 O O . LYS A 1 266 ? -20.650 1.181 5.750 1.00 91.75 266 LYS A O 1
ATOM 2247 N N . ASN A 1 267 ? -20.799 2.649 7.446 1.00 90.50 267 ASN A N 1
ATOM 2248 C CA . ASN A 1 267 ? -22.054 3.265 7.016 1.00 90.50 267 ASN A CA 1
ATOM 2249 C C . ASN A 1 267 ? -21.866 4.359 5.944 1.00 90.50 267 ASN A C 1
ATOM 2251 O O . ASN A 1 267 ? -22.838 4.780 5.317 1.00 90.50 267 ASN A O 1
ATOM 2255 N N . THR A 1 268 ? -20.638 4.847 5.746 1.00 90.31 268 THR A N 1
ATOM 2256 C CA . THR A 1 268 ? -20.336 5.961 4.832 1.00 90.31 268 THR A CA 1
ATOM 2257 C C . THR A 1 268 ? -19.916 5.484 3.445 1.00 90.31 268 THR A C 1
ATOM 2259 O O . THR A 1 268 ? -20.335 6.090 2.458 1.00 90.31 268 THR A O 1
ATOM 2262 N N . TYR A 1 269 ? -19.089 4.439 3.358 1.00 89.56 269 TYR A N 1
ATOM 2263 C CA . TYR A 1 269 ? -18.482 3.981 2.105 1.00 89.56 269 TYR A CA 1
ATOM 2264 C C . TYR A 1 269 ? -19.154 2.718 1.563 1.00 89.56 269 TYR A C 1
ATOM 2266 O O . TYR A 1 269 ? -19.375 1.766 2.307 1.00 89.56 269 TYR A O 1
ATOM 2274 N N . ASP A 1 270 ? -19.388 2.679 0.247 1.00 85.31 270 ASP A N 1
ATOM 2275 C CA . ASP A 1 270 ? -20.038 1.543 -0.426 1.00 85.31 270 ASP A CA 1
ATOM 2276 C C . ASP A 1 270 ? -19.250 0.232 -0.255 1.00 85.31 270 ASP A C 1
ATOM 2278 O O . ASP A 1 270 ? -19.834 -0.824 -0.024 1.00 85.31 270 ASP A O 1
ATOM 2282 N N . HIS A 1 271 ? -17.915 0.299 -0.346 1.00 91.44 271 HIS A N 1
ATOM 2283 C CA . HIS A 1 271 ? -17.022 -0.848 -0.162 1.00 91.44 271 HIS A CA 1
ATOM 2284 C C . HIS A 1 271 ? -16.027 -0.572 0.966 1.00 91.44 271 HIS A C 1
ATOM 2286 O O . HIS A 1 271 ? -14.858 -0.251 0.731 1.00 91.44 271 HIS A O 1
ATOM 2292 N N . PHE A 1 272 ? -16.505 -0.688 2.204 1.00 94.00 272 PHE A N 1
ATOM 2293 C CA . PHE A 1 272 ? -15.658 -0.680 3.393 1.00 94.00 272 PHE A CA 1
ATOM 2294 C C . PHE A 1 272 ? -15.309 -2.115 3.806 1.00 94.00 272 PHE A C 1
ATOM 2296 O O . PHE A 1 272 ? -16.158 -2.834 4.343 1.00 94.00 272 PHE A O 1
ATOM 2303 N N . ASN A 1 273 ? -14.060 -2.505 3.545 1.00 94.62 273 ASN A N 1
ATOM 2304 C CA . ASN A 1 273 ? -13.474 -3.771 3.976 1.00 94.62 273 ASN A CA 1
ATOM 2305 C C . ASN A 1 273 ? -12.652 -3.521 5.237 1.00 94.62 273 ASN A C 1
ATOM 2307 O O . ASN A 1 273 ? -11.756 -2.674 5.254 1.00 94.62 273 ASN A O 1
ATOM 2311 N N . PHE A 1 274 ? -12.938 -4.267 6.294 1.00 95.31 274 PHE A N 1
ATOM 2312 C CA . PHE A 1 274 ? -12.268 -4.077 7.569 1.00 95.31 274 PHE A CA 1
ATOM 2313 C C . PHE A 1 274 ? -11.809 -5.405 8.133 1.00 95.31 274 PHE A C 1
ATOM 2315 O O . PHE A 1 274 ? -12.569 -6.370 8.163 1.00 95.31 274 PHE A O 1
ATOM 2322 N N . TYR A 1 275 ? -10.580 -5.420 8.629 1.00 95.50 275 TYR A N 1
ATOM 2323 C CA . TYR A 1 275 ? -10.096 -6.421 9.556 1.00 95.50 275 TYR A CA 1
ATOM 2324 C C . TYR A 1 275 ? -9.389 -5.724 10.716 1.00 95.50 275 TYR A C 1
ATOM 2326 O O . TYR A 1 275 ? -8.437 -4.972 10.507 1.00 95.50 275 TYR A O 1
ATOM 2334 N N . GLY A 1 276 ? -9.831 -5.989 11.941 1.00 93.31 276 GLY A N 1
ATOM 2335 C CA . GLY A 1 276 ? -9.222 -5.452 13.154 1.00 93.31 276 GLY A CA 1
ATOM 2336 C C . GLY A 1 276 ? -8.942 -6.553 14.159 1.00 93.31 276 GLY A C 1
ATOM 2337 O O . GLY A 1 276 ? -9.853 -7.286 14.528 1.00 93.31 276 GLY A O 1
ATOM 2338 N N . MET A 1 277 ? -7.700 -6.657 14.624 1.00 92.12 277 MET A N 1
ATOM 2339 C CA . MET A 1 277 ? -7.304 -7.501 15.749 1.00 92.12 277 MET A CA 1
ATOM 2340 C C . MET A 1 277 ? -6.962 -6.611 16.947 1.00 92.12 277 MET A C 1
ATOM 2342 O O . MET A 1 277 ? -5.880 -6.019 17.017 1.00 92.12 277 MET A O 1
ATOM 2346 N N . PHE A 1 278 ? -7.896 -6.529 17.889 1.00 90.31 278 PHE A N 1
ATOM 2347 C CA . PHE A 1 278 ? -7.827 -5.651 19.050 1.00 90.31 278 PHE A CA 1
ATOM 2348 C C . PHE A 1 278 ? -7.395 -6.384 20.311 1.00 90.31 278 PHE A C 1
ATOM 2350 O O . PHE A 1 278 ? -7.871 -7.481 20.586 1.00 90.31 278 PHE A O 1
ATOM 2357 N N . ILE A 1 279 ? -6.548 -5.742 21.107 1.00 88.94 279 ILE A N 1
ATOM 2358 C CA . ILE A 1 279 ? -6.208 -6.142 22.470 1.00 88.94 279 ILE A CA 1
ATOM 2359 C C . ILE A 1 279 ? -7.242 -5.532 23.414 1.00 88.94 279 ILE A C 1
ATOM 2361 O O . ILE A 1 279 ? -7.444 -4.314 23.418 1.00 88.94 279 ILE A O 1
ATOM 2365 N N . ILE A 1 280 ? -7.877 -6.384 24.215 1.00 86.81 280 ILE A N 1
ATOM 2366 C CA . ILE A 1 280 ? -8.887 -6.008 25.203 1.00 86.81 280 ILE A CA 1
ATOM 2367 C C . ILE A 1 280 ? -8.352 -6.292 26.602 1.00 86.81 280 ILE A C 1
ATOM 2369 O O . ILE A 1 280 ? -7.874 -7.390 26.894 1.00 86.81 280 ILE A O 1
ATOM 2373 N N . GLU A 1 281 ? -8.483 -5.303 27.480 1.00 82.12 281 GLU A N 1
ATOM 2374 C CA . GLU A 1 281 ? -8.230 -5.466 28.909 1.00 82.12 281 GLU A CA 1
ATOM 2375 C C . GLU A 1 281 ? -9.374 -6.258 29.545 1.00 82.12 281 GLU A C 1
ATOM 2377 O O . GLU A 1 281 ? -10.548 -5.967 29.306 1.00 82.12 281 GLU A O 1
ATOM 2382 N N . THR A 1 282 ? -9.043 -7.250 30.373 1.00 77.75 282 THR A N 1
ATOM 2383 C CA . THR A 1 282 ? -10.004 -8.197 30.964 1.00 77.75 282 THR A CA 1
ATOM 2384 C C . THR A 1 282 ? -11.189 -7.509 31.642 1.00 77.75 282 THR A C 1
ATOM 2386 O O . THR A 1 282 ? -12.320 -7.964 31.505 1.00 77.75 282 THR A O 1
ATOM 2389 N N . GLU A 1 283 ? -10.956 -6.377 32.303 1.00 77.12 283 GLU A N 1
ATOM 2390 C CA . GLU A 1 283 ? -11.982 -5.594 33.006 1.00 77.12 283 GLU A CA 1
ATOM 2391 C C . GLU A 1 283 ? -13.011 -4.943 32.065 1.00 77.12 283 GLU A C 1
ATOM 2393 O O . GLU A 1 283 ? -14.128 -4.620 32.465 1.00 77.12 283 GLU A O 1
ATOM 2398 N N . THR A 1 284 ? -12.661 -4.769 30.790 1.00 81.06 284 THR A N 1
ATOM 2399 C CA . THR A 1 284 ? -13.507 -4.108 29.785 1.00 81.06 284 THR A CA 1
ATOM 2400 C C . THR A 1 284 ? -14.255 -5.085 28.881 1.00 81.06 284 THR A C 1
ATOM 2402 O O . THR A 1 284 ? -15.110 -4.657 28.104 1.00 81.06 284 THR A O 1
ATOM 2405 N N . ILE A 1 285 ? -14.003 -6.396 28.994 1.00 83.12 285 ILE A N 1
ATOM 2406 C CA . ILE A 1 285 ? -14.527 -7.388 28.045 1.00 83.12 285 ILE A CA 1
ATOM 2407 C C . ILE A 1 285 ? -16.051 -7.383 27.943 1.00 83.12 285 ILE A C 1
ATOM 2409 O O . ILE A 1 285 ? -16.582 -7.466 26.840 1.00 83.12 285 ILE A O 1
ATOM 2413 N N . GLU A 1 286 ? -16.769 -7.250 29.060 1.00 83.94 286 GLU A N 1
ATOM 2414 C CA . GLU A 1 286 ? -18.234 -7.235 29.042 1.00 83.94 286 GLU A CA 1
ATOM 2415 C C . GLU A 1 286 ? -18.781 -6.005 28.315 1.00 83.94 286 GLU A C 1
ATOM 2417 O O . GLU A 1 286 ? -19.783 -6.098 27.603 1.00 83.94 286 GLU A O 1
ATOM 2422 N N . LYS A 1 287 ? -18.114 -4.854 28.469 1.00 83.19 287 LYS A N 1
ATOM 2423 C CA . LYS A 1 287 ? -18.474 -3.618 27.764 1.00 83.19 287 LYS A CA 1
ATOM 2424 C C . LYS A 1 287 ? -18.240 -3.782 26.268 1.00 83.19 287 LYS A C 1
ATOM 2426 O O . LYS A 1 287 ? -19.149 -3.515 25.487 1.00 83.19 287 LYS A O 1
ATOM 2431 N N . VAL A 1 288 ? -17.076 -4.308 25.879 1.00 83.62 288 VAL A N 1
ATOM 2432 C CA . VAL A 1 288 ? -16.770 -4.568 24.469 1.00 83.62 288 VAL A CA 1
ATOM 2433 C C . VAL A 1 288 ? -17.757 -5.576 23.882 1.00 83.62 288 VAL A C 1
ATOM 2435 O O . VAL A 1 288 ? -18.356 -5.308 22.853 1.00 83.62 288 VAL A O 1
ATOM 2438 N N . GLN A 1 289 ? -18.048 -6.686 24.560 1.00 83.75 289 GLN A N 1
ATOM 2439 C CA . GLN A 1 289 ? -19.041 -7.658 24.086 1.00 83.75 289 GLN A CA 1
ATOM 2440 C C . GLN A 1 289 ? -20.439 -7.055 23.901 1.00 83.75 289 GLN A C 1
ATOM 2442 O O . GLN A 1 289 ? -21.135 -7.427 22.959 1.00 83.75 289 GLN A O 1
ATOM 2447 N N . LYS A 1 290 ? -20.870 -6.144 24.783 1.00 84.25 290 LYS A N 1
ATOM 2448 C CA . LYS A 1 290 ? -22.144 -5.428 24.619 1.00 84.25 290 LYS A CA 1
ATOM 2449 C C . LYS A 1 290 ? -22.123 -4.507 23.402 1.00 84.25 290 LYS A C 1
ATOM 2451 O O . LYS A 1 290 ? -23.095 -4.520 22.655 1.00 84.25 290 LYS A O 1
ATOM 2456 N N . LEU A 1 291 ? -21.030 -3.769 23.193 1.00 82.69 291 LEU A N 1
ATOM 2457 C CA . LEU A 1 291 ? -20.841 -2.933 22.004 1.00 82.69 291 LEU A CA 1
ATOM 2458 C C . LEU A 1 291 ? -20.920 -3.785 20.733 1.00 82.69 291 LEU A C 1
ATOM 2460 O O . LEU A 1 291 ? -21.733 -3.500 19.864 1.00 82.69 291 LEU A O 1
ATOM 2464 N N . LEU A 1 292 ? -20.166 -4.887 20.678 1.00 80.25 292 LEU A N 1
ATOM 2465 C CA . LEU A 1 292 ? -20.048 -5.759 19.504 1.00 80.25 292 LEU A CA 1
ATOM 2466 C C . LEU A 1 292 ? -21.351 -6.460 19.100 1.00 80.25 292 LEU A C 1
ATOM 2468 O O . LEU A 1 292 ? -21.576 -6.691 17.912 1.00 80.25 292 LEU A O 1
ATOM 2472 N N . LYS A 1 293 ? -22.228 -6.775 20.061 1.00 79.69 293 LYS A N 1
ATOM 2473 C CA . LYS A 1 293 ? -23.522 -7.432 19.799 1.00 79.69 293 LYS A CA 1
ATOM 2474 C C . LYS A 1 293 ? -24.465 -6.618 18.913 1.00 79.69 293 LYS A C 1
ATOM 2476 O O . LYS A 1 293 ? -25.331 -7.210 18.280 1.00 79.69 293 LYS A O 1
ATOM 2481 N N . ASN A 1 294 ? -24.299 -5.298 18.872 1.00 75.19 294 ASN A N 1
ATOM 2482 C CA . ASN A 1 294 ? -25.173 -4.395 18.125 1.00 75.19 294 ASN A CA 1
ATOM 2483 C C . ASN A 1 294 ? -24.540 -3.908 16.814 1.00 75.19 294 ASN A C 1
ATOM 2485 O O . ASN A 1 294 ? -24.998 -2.922 16.248 1.00 75.19 294 ASN A O 1
ATOM 2489 N N . THR A 1 295 ? -23.484 -4.574 16.342 1.00 80.88 295 THR A N 1
ATOM 2490 C CA . THR A 1 295 ? -22.705 -4.116 15.186 1.00 80.88 295 THR A CA 1
ATOM 2491 C C . THR A 1 295 ? -23.045 -4.908 13.929 1.00 80.88 295 THR A C 1
ATOM 2493 O O . THR A 1 295 ? -23.361 -6.094 13.991 1.00 80.88 295 THR A O 1
ATOM 2496 N N . ASN A 1 296 ? -22.888 -4.276 12.764 1.00 84.81 296 ASN A N 1
ATOM 2497 C CA . ASN A 1 296 ? -22.936 -4.952 11.458 1.00 84.81 296 ASN A CA 1
ATOM 2498 C C . ASN A 1 296 ? -21.631 -5.705 11.127 1.00 84.81 296 ASN A C 1
ATOM 2500 O O . ASN A 1 296 ? -21.358 -6.006 9.965 1.00 84.81 296 ASN A O 1
ATOM 2504 N N . PHE A 1 297 ? -20.795 -5.962 12.132 1.00 89.12 297 PHE A N 1
ATOM 2505 C CA . PHE A 1 297 ? -19.508 -6.619 11.988 1.00 89.12 297 PHE A CA 1
ATOM 2506 C C . PHE A 1 297 ? -19.595 -8.015 12.580 1.00 89.12 297 PHE A C 1
ATOM 2508 O O . PHE A 1 297 ? -20.168 -8.235 13.648 1.00 89.12 297 PHE A O 1
ATOM 2515 N N . ALA A 1 298 ? -18.969 -8.965 11.904 1.00 90.75 298 ALA A N 1
ATOM 2516 C CA . ALA A 1 298 ? -18.750 -10.270 12.485 1.00 90.75 298 ALA A CA 1
ATOM 2517 C C . ALA A 1 298 ? -17.459 -10.235 13.317 1.00 90.75 298 ALA A C 1
ATOM 2519 O O . ALA A 1 298 ? -16.511 -9.507 13.007 1.00 90.75 298 ALA A O 1
ATOM 2520 N N . TYR A 1 299 ? -17.437 -10.978 14.424 1.00 91.00 299 TYR A N 1
ATOM 2521 C CA . TYR A 1 299 ? -16.315 -10.948 15.355 1.00 91.00 299 TYR A CA 1
ATOM 2522 C C . TYR A 1 299 ? -16.021 -12.317 15.971 1.00 91.00 299 TYR A C 1
ATOM 2524 O O . TYR A 1 299 ? -16.884 -13.190 16.062 1.00 91.00 299 TYR A O 1
ATOM 2532 N N . HIS A 1 300 ? -14.776 -12.500 16.402 1.00 89.62 300 HIS A N 1
ATOM 2533 C CA . HIS A 1 300 ? -14.293 -13.666 17.134 1.00 89.62 300 HIS A CA 1
ATOM 2534 C C . HIS A 1 300 ? -13.431 -13.204 18.310 1.00 89.62 300 HIS A C 1
ATOM 2536 O O . HIS A 1 300 ? -12.585 -12.329 18.147 1.00 89.62 300 HIS A O 1
ATOM 2542 N N . ILE A 1 301 ? -13.635 -13.789 19.491 1.00 87.81 301 ILE A N 1
ATOM 2543 C CA . ILE A 1 301 ? -12.840 -13.486 20.684 1.00 87.81 301 ILE A CA 1
ATOM 2544 C C . ILE A 1 301 ? -11.901 -14.658 20.949 1.00 87.81 301 ILE A C 1
ATOM 2546 O O . ILE A 1 301 ? -12.358 -15.766 21.226 1.00 87.81 301 ILE A O 1
ATOM 2550 N N . GLU A 1 302 ? -10.602 -14.386 20.926 1.00 87.56 302 GLU A N 1
ATOM 2551 C CA . GLU A 1 302 ? -9.548 -15.345 21.235 1.00 87.56 302 GLU A CA 1
ATOM 2552 C C . GLU A 1 302 ? -8.965 -15.035 22.621 1.00 87.56 302 GLU A C 1
ATOM 2554 O O . GLU A 1 302 ? -8.583 -13.902 22.925 1.00 87.56 302 GLU A O 1
ATOM 2559 N N . ARG A 1 303 ? -8.887 -16.044 23.495 1.00 81.69 303 ARG A N 1
ATOM 2560 C CA . ARG A 1 303 ? -8.240 -15.922 24.809 1.00 81.69 303 ARG A CA 1
ATOM 2561 C C . ARG A 1 303 ? -6.911 -16.657 24.786 1.00 81.69 303 ARG A C 1
ATOM 2563 O O . ARG A 1 303 ? -6.888 -17.879 24.659 1.00 81.69 303 ARG A O 1
ATOM 2570 N N . THR A 1 304 ? -5.817 -15.925 24.972 1.00 74.69 304 THR A N 1
ATOM 2571 C CA . THR A 1 304 ? -4.477 -16.523 25.008 1.00 74.69 304 THR A CA 1
ATOM 2572 C C . THR A 1 304 ? -4.014 -16.728 26.447 1.00 74.69 304 THR A C 1
ATOM 2574 O O . THR A 1 304 ? -3.955 -15.791 27.243 1.00 74.69 304 THR A O 1
ATOM 2577 N N . GLN A 1 305 ? -3.662 -17.970 26.790 1.00 62.25 305 GLN A N 1
ATOM 2578 C CA . GLN A 1 305 ? -3.172 -18.318 28.131 1.00 62.25 305 GLN A CA 1
ATOM 2579 C C . GLN A 1 305 ? -1.777 -17.743 28.415 1.00 62.25 305 GLN A C 1
ATOM 2581 O O . GLN A 1 305 ? -1.460 -17.442 29.559 1.00 62.25 305 GLN A O 1
ATOM 2586 N N . ILE A 1 306 ? -0.964 -17.546 27.372 1.00 58.97 306 ILE A N 1
ATOM 2587 C CA . ILE A 1 306 ? 0.467 -17.222 27.489 1.00 58.97 306 ILE A CA 1
ATOM 2588 C C . ILE A 1 306 ? 0.702 -15.825 28.099 1.00 58.97 306 ILE A C 1
ATOM 2590 O O . ILE A 1 306 ? 1.737 -15.595 28.714 1.00 58.97 306 ILE A O 1
ATOM 2594 N N . TYR A 1 307 ? -0.267 -14.905 28.005 1.00 60.56 307 TYR A N 1
ATOM 2595 C CA . TYR A 1 307 ? -0.120 -13.529 28.509 1.00 60.56 307 TYR A CA 1
ATOM 2596 C C . TYR A 1 307 ? -1.373 -12.965 29.186 1.00 60.56 307 TYR A C 1
ATOM 2598 O O . TYR A 1 307 ? -1.486 -11.748 29.328 1.00 60.56 307 TYR A O 1
ATOM 2606 N N . ASN A 1 308 ? -2.348 -13.818 29.519 1.00 68.75 308 ASN A N 1
ATOM 2607 C CA . ASN A 1 308 ? -3.675 -13.397 29.988 1.00 68.75 308 ASN A CA 1
ATOM 2608 C C . ASN A 1 308 ? -4.275 -12.255 29.133 1.00 68.75 308 ASN A C 1
ATOM 2610 O O . ASN A 1 308 ? -4.904 -11.333 29.645 1.00 68.75 308 ASN A O 1
ATOM 2614 N N . THR A 1 309 ? -3.998 -12.272 27.822 1.00 75.50 309 THR A N 1
ATOM 2615 C CA . THR A 1 309 ? -4.414 -11.231 26.875 1.00 75.50 309 THR A CA 1
ATOM 2616 C C . THR A 1 309 ? -5.597 -11.748 26.073 1.00 75.50 309 THR A C 1
ATOM 2618 O O . THR A 1 309 ? -5.570 -12.878 25.567 1.00 75.50 309 THR A O 1
ATOM 2621 N N . ILE A 1 310 ? -6.625 -10.913 25.944 1.00 86.00 310 ILE A N 1
ATOM 2622 C CA . ILE A 1 310 ? -7.828 -11.219 25.179 1.00 86.00 310 ILE A CA 1
ATOM 2623 C C . ILE A 1 310 ? -7.759 -10.444 23.871 1.00 86.00 310 ILE A C 1
ATOM 2625 O O . ILE A 1 310 ? -7.603 -9.223 23.876 1.00 86.00 310 ILE A O 1
ATOM 2629 N N . TYR A 1 311 ? -7.875 -11.163 22.761 1.00 88.12 311 TYR A N 1
ATOM 2630 C CA . TYR A 1 311 ? -7.950 -10.579 21.435 1.00 88.12 311 TYR A CA 1
ATOM 2631 C C . TYR A 1 311 ? -9.382 -10.627 20.927 1.00 88.12 311 TYR A C 1
ATOM 2633 O O . TYR A 1 311 ? -10.108 -11.592 21.157 1.00 88.12 311 TYR A O 1
ATOM 2641 N N . THR A 1 312 ? -9.800 -9.584 20.225 1.00 88.19 312 THR A N 1
ATOM 2642 C CA . THR A 1 312 ? -11.017 -9.617 19.414 1.00 88.19 312 THR A CA 1
ATOM 2643 C C . THR A 1 312 ? -10.655 -9.331 17.978 1.00 88.19 312 THR A C 1
ATOM 2645 O O . THR A 1 312 ? -10.092 -8.288 17.660 1.00 88.19 312 THR A O 1
ATOM 2648 N N . HIS A 1 313 ? -10.999 -10.281 17.125 1.00 90.81 313 HIS A N 1
ATOM 2649 C CA . HIS A 1 313 ? -10.917 -10.190 15.684 1.00 90.81 313 HIS A CA 1
ATOM 2650 C C . HIS A 1 313 ? -12.262 -9.712 15.164 1.00 90.81 313 HIS A C 1
ATOM 2652 O O . HIS A 1 313 ? -13.298 -10.231 15.574 1.00 90.81 313 HIS A O 1
ATOM 2658 N N . MET A 1 314 ? 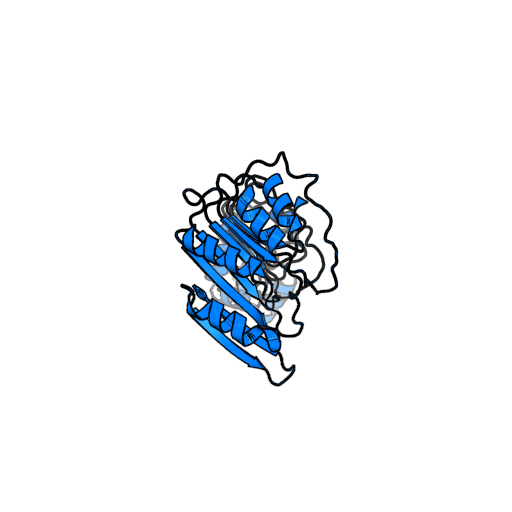-12.247 -8.747 14.260 1.00 89.44 314 MET A N 1
ATOM 2659 C CA . MET A 1 314 ? -13.439 -8.130 13.693 1.00 89.44 314 MET A CA 1
ATOM 2660 C C . MET A 1 314 ? -13.315 -8.047 12.183 1.00 89.44 314 MET A C 1
ATOM 2662 O O . MET A 1 314 ? -12.235 -7.734 11.687 1.00 89.44 314 MET A O 1
ATOM 2666 N N . TYR A 1 315 ? -14.406 -8.318 11.472 1.00 92.19 315 TYR A N 1
ATOM 2667 C CA . TYR A 1 315 ? -14.441 -8.359 10.015 1.00 92.19 315 TYR A CA 1
ATOM 2668 C C . TYR A 1 315 ? -15.792 -7.883 9.461 1.00 92.19 315 TYR A C 1
ATOM 2670 O O . TYR A 1 315 ? -16.835 -8.086 10.089 1.00 92.19 315 TYR A O 1
ATOM 2678 N N . SER A 1 316 ? -15.768 -7.220 8.299 1.00 87.88 316 SER A N 1
ATOM 2679 C CA . SER A 1 316 ? -16.956 -6.640 7.646 1.00 87.88 316 SER A CA 1
ATOM 2680 C C . SER A 1 316 ? -16.938 -6.730 6.139 1.00 87.88 316 SER A C 1
ATOM 2682 O O . SER A 1 316 ? -15.818 -6.545 5.610 1.00 87.88 316 SER A O 1
#

InterPro domains:
  IPR001810 F-box domain [PS50181] (1-47)

Radius of gyration: 27.67 Å; chains: 1; bounding box: 65×59×76 Å

Foldseek 3Di:
DVVVPDDLVVVLVVVVVDALLVLLVVQLPPDPVSLQSNQVRPLAHEPPPDDPDDPVSVVVVVVSCVVSVRDPVHDPDDDDDEDQPAAEDADEQDQPCQVVQQPYLYQYYEYEYPDQDLDARPHQHHLNHQAYAYPHEHDLVSDAQNHAHDHYEYADLVVLLVCLVGHLNHAEEHYEHEAQQDPPPPPPPPPVPPRPDGAASQNHQEEHYAYDDDPPPLRCQRPPVVSVLVCCVPRHDFQVRNQAYHYHEANYADDPVSVVSLQVVVVGHNHYWYKYKHKYDPVCVVVVVVVVVPGPWDKDWDQDPVPRIIIIIITD

Organism: NCBI:txid433720

Secondary structure (DSSP, 8-state):
--GGGS-HHHHHHHHHTS-HHHHHHHHTTS-HHHHHHHHHH-S-EE-SSS----HHHHHHHHHHHHHHT--GGGEE--SS---TT--EEEEES-SS-HHHHTTS--SEEEEE-SS---S----PPPTT--EEEEEEE--GGG--TT-SEEEEEES-THHHHHHHHH-TT-SEEEEEE-S---TT------GGGS-TTPPP-TT--EEEEEE---TTTTTTTT--HHHHHHHHHHHSPPTTT--EEEEEEEEEEP-HHHHHHHHHHHHH-TEEEEEEEEEE-GGGHHHHHHHHTTSSSEEEEEEEGGGTEEEEEEE-

pLDDT: mean 77.17, std 15.59, range [34.59, 97.62]

=== Feature glossary ===
A reading guide for the features in this record.

Start from the sequence.

  · Sequence gives the chain of amino acids in standard one-letter code (A=alanine, C=cysteine, …, Y=tyrosine), read N→C. It is the only feature that is directly encoded by the gene; all structural features are derived from the folded form of this sequence.

Fold it, and you get atomic coordinates and the backbone conformation that goes with them.

  · Structure coordinates are given as an mmCIF _atom_site loop: one row per atom with element, residue name, chain id, sequence number, and x/y/z position in Å. Only the four main-chain atoms per residue are included here; side chains are omitted to keep the record compact.

  · Backbone dihedral angles. Every residue except chain termini has a φ (preceding-C → N → Cα → C) and a ψ (N → Cα → C → next-N). They are reported in degrees following the IUPAC sign convention. Secondary structure is essentially a statement about which (φ, ψ) basin each residue occupies.

  · Eight-state secondary structure (DSSP): H is the canonical α-helix, G the tighter 3₁₀-helix, I the wider π-helix; E/B are β-structure, T and S are turns and bends, and '-' is everything else. DSSP derives these from the pattern of main-chain N–H···O=C hydrogen bonds, not from the sequence.

  · SS3 is a coarse helix/strand/coil call (letters a/b/c) made by the P-SEA algorithm from inter-Cα distances and dihedrals. It is less detailed than DSSP but needs only Cα positions.

Summarize the fold with a handful of shape descriptors and a per-residue structural alphabet.

  · Radius of gyration (Rg) is the root-mean-square distance of Cα atoms from their centroid — a single number for overall size and compactness. A globular domain of N residues has Rg ≈ 2.2·N^0.38 Å; an extended or disordered chain has a much larger Rg. The Cα contact count is the number of residue pairs whose Cα atoms are within 8 Å and are more than four positions apart in sequence — a standard proxy for tertiary packing density. The bounding box is the smallest axis-aligned box enclosing all Cα atoms.

  · 3Di is Foldseek's structural alphabet. Each residue is assigned one of twenty discrete states based on how its Cα sits relative to its spatial (not sequential) neighbors. Aligning 3Di strings finds structural homologs roughly as well as full 3D superposition, but orders of magnitude faster.

  · Solvent-accessible surface area (SASA) is the area in Å² traced out by the centre of a 1.4 Å probe sphere (a water molecule) rolled over the protein's van der Waals surface (Shrake–Rupley / Lee–Richards construction). Buried residues have near-zero SASA; fully exposed residues can exceed 200 Å². The total SASA scales roughly with the number of surface residues.

Ask how reliable the model is.

  · For AlphaFold models, the B-factor field carries pLDDT — the model's own estimate of local accuracy on a 0–100 scale. Regions with pLDDT<50 should be treated as essentially unmodeled; they often correspond to intrinsically disordered segments.

  · For experimental (PDB) structures, the B-factor (temperature factor) quantifies the positional spread of each atom in the crystal — a combination of thermal vibration and static disorder — in units of Å². High B-factors mark flexible loops or poorly resolved regions; low B-factors mark the rigid, well-ordered core.

  · Predicted Aligned Error (PAE) is an AlphaFold confidence matrix: entry (i, j) is the expected error in the position of residue j, in ångströms, when the prediction is superimposed on the true structure at residue i. Low PAE within a block of residues means that block is internally rigid and well-predicted; high PAE between two blocks means their relative placement is uncertain even if each block individually is confident.

Place it in context: what it resembles, what it is annotated as, and how it looks.

  · Structural nearest neighbors (via Foldseek easy-search vs the PDB). Reported per hit: target PDB id, E-value, and alignment TM-score. A TM-score above ~0.5 is the conventional threshold for 'same fold'.

  · Functional annotations link the protein to curated databases. InterPro entries identify conserved domains and families by matching the sequence against member-database signatures (Pfam, PROSITE, CDD, …). Gene Ontology (GO) terms describe molecular function, biological process, and cellular component in a controlled vocabulary. CATH places the structure in a hierarchical fold classification (Class/Architecture/Topology/Homologous-superfamily). The organism is the source species.

  · The contact map is a binary N×N matrix image: pixel (i, j) is dark where Cα_i and Cα_j are within 8 Å and |i−j|>4. Because the |i−j|>4 filter removes local helical contacts, off-diagonal stripes parallel to the main diagonal indicate parallel β-sheets; stripes perpendicular to it indicate antiparallel β-sheets. The Ramachandran plot scatters every residue's (φ, ψ) pair against the sterically allowed regions. The PAE heatmap renders the predicted-aligned-error matrix.

  · Six rendered views show the 3D structure from the faces of a cube — i.e. along ±x, ±y, ±z. Rendering representation is drawn randomly per protein from cartoon (secondary-structure ribbons), sticks (backbone bonds), or molecular surface; coloring is either N→C rainbow (blue at the N-terminus through red at the C-terminus) or one color per chain.